Protein 4AA9 (pdb70)

Structure (mmCIF, N/CA/C/O backbone):
data_4AA9
#
_entry.id   4AA9
#
_cell.length_a   53.310
_cell.length_b   66.110
_cell.length_c   133.740
_cell.angle_alpha   90.00
_cell.angle_beta   90.00
_cell.angle_gamma   90.00
#
_symmetry.space_group_name_H-M   'P 21 21 21'
#
loop_
_entity.id
_entity.type
_entity.pdbx_description
1 polymer CHYMOSIN
2 non-polymer 2-acetamido-2-deoxy-beta-D-glucopyranose
3 non-polymer 'SULFATE ION'
4 non-polymer GLYCEROL
5 water water
#
loop_
_atom_site.group_PDB
_atom_site.id
_atom_site.type_symbol
_atom_site.label_atom_id
_atom_site.label_alt_id
_atom_site.label_comp_id
_atom_site.label_asym_id
_atom_site.label_entity_id
_atom_site.label_seq_id
_atom_site.pdbx_PDB_ins_code
_atom_site.Cartn_x
_atom_site.Cartn_y
_atom_site.Cartn_z
_atom_site.occupancy
_atom_site.B_iso_or_equiv
_atom_site.auth_seq_id
_atom_site.auth_comp_id
_atom_site.auth_asym_id
_atom_site.auth_atom_id
_atom_site.pdbx_PDB_model_num
ATOM 1 N N . TYR A 1 8 ? -4.048 -18.658 -24.448 1.00 37.38 11 TYR A N 1
ATOM 2 C CA . TYR A 1 8 ? -2.744 -18.000 -24.393 1.00 30.34 11 TYR A CA 1
ATOM 3 C C . TYR A 1 8 ? -1.817 -18.745 -23.447 1.00 27.37 11 TYR A C 1
ATOM 4 O O . TYR A 1 8 ? -0.913 -18.157 -22.843 1.00 22.75 11 TYR A O 1
ATOM 13 N N . LEU A 1 9 ? -2.044 -20.049 -23.330 1.00 25.00 12 LEU A N 1
ATOM 14 C CA . LEU A 1 9 ? -1.251 -20.879 -22.431 1.00 25.18 12 LEU A CA 1
ATOM 15 C C . LEU A 1 9 ? -0.796 -22.171 -23.098 1.00 26.44 12 LEU A C 1
ATOM 16 O O . LEU A 1 9 ? -0.585 -23.186 -22.429 1.00 26.22 12 LEU A O 1
ATOM 21 N N . ASP A 1 10 ? -0.626 -22.131 -24.415 1.00 25.53 13 ASP A N 1
ATOM 22 C CA . ASP A 1 10 ? -0.324 -23.343 -25.162 1.00 21.27 13 ASP A CA 1
ATOM 23 C C . ASP A 1 10 ? 1.140 -23.460 -25.554 1.00 28.42 13 ASP A C 1
ATOM 24 O O . ASP A 1 10 ? 1.523 -24.361 -26.301 1.00 28.00 13 ASP A O 1
ATOM 29 N N . SER A 1 11 ? 1.972 -22.560 -25.047 1.00 21.32 14 SER A N 1
ATOM 30 C CA . SER A 1 11 ? 3.370 -22.631 -25.397 1.00 24.52 14 SER A CA 1
ATOM 31 C C . SER A 1 11 ? 3.958 -23.837 -24.676 1.00 31.66 14 SER A C 1
ATOM 32 O O . SER A 1 11 ? 3.298 -24.454 -23.842 1.00 33.94 14 SER A O 1
ATOM 35 N N . GLN A 1 12 ? 5.188 -24.194 -25.005 1.00 31.53 15 GLN A N 1
ATOM 36 C CA . GLN A 1 12 ? 5.822 -25.289 -24.292 1.00 33.57 15 GLN A CA 1
ATOM 37 C C . GLN A 1 12 ? 6.909 -24.739 -23.381 1.00 31.13 15 GLN A C 1
ATOM 38 O O . GLN A 1 12 ? 7.812 -25.461 -22.969 1.00 31.35 15 GLN A O 1
ATOM 44 N N . TYR A 1 13 ? 6.811 -23.450 -23.065 1.00 27.70 16 TYR A N 1
ATOM 45 C CA . TYR A 1 13 ? 7.797 -22.810 -22.200 1.00 21.62 16 TYR A CA 1
ATOM 46 C C . TYR A 1 13 ? 7.484 -23.140 -20.743 1.00 20.94 16 TYR A C 1
ATOM 47 O O . TYR A 1 13 ? 6.956 -22.295 -20.011 1.00 20.16 16 TYR A O 1
ATOM 56 N N . PHE A 1 14 ? 7.809 -24.381 -20.367 1.00 23.78 17 PHE A N 1
ATOM 57 C CA . PHE A 1 14 ? 7.617 -24.939 -19.022 1.00 22.94 17 PHE A CA 1
ATOM 58 C C . PHE A 1 14 ? 8.915 -24.964 -18.256 1.00 26.95 17 PHE A C 1
ATOM 59 O O . PHE A 1 14 ? 10.006 -24.836 -18.814 1.00 33.20 17 PHE A O 1
ATOM 67 N N . GLY A 1 15 ? 8.793 -25.213 -16.964 1.00 20.73 18 GLY A N 1
ATOM 68 C CA . GLY A 1 15 ? 9.953 -25.499 -16.150 1.00 25.36 18 GLY A CA 1
ATOM 69 C C . GLY A 1 15 ? 9.490 -26.217 -14.908 1.00 21.28 18 GLY A C 1
ATOM 70 O O . GLY A 1 15 ? 8.321 -26.119 -14.534 1.00 16.15 18 GLY A O 1
ATOM 71 N N . LYS A 1 16 ? 10.400 -26.949 -14.280 1.00 17.28 19 LYS A N 1
ATOM 72 C CA . LYS A 1 16 ? 10.136 -27.517 -12.968 1.00 15.10 19 LYS A CA 1
ATOM 73 C C . LYS A 1 16 ? 10.421 -26.486 -11.890 1.00 17.13 19 LYS A C 1
ATOM 74 O O . LYS A 1 16 ? 11.426 -25.780 -11.938 1.00 22.04 19 LYS A O 1
ATOM 80 N N . ILE A 1 17 ? 9.518 -26.397 -10.923 1.00 13.44 20 ILE A N 1
ATOM 81 C CA . ILE A 1 17 ? 9.767 -25.633 -9.708 1.00 12.52 20 ILE A CA 1
ATOM 82 C C . ILE A 1 17 ? 9.508 -26.512 -8.494 1.00 12.90 20 ILE A C 1
ATOM 83 O O . ILE A 1 17 ? 8.928 -27.596 -8.601 1.00 13.98 20 ILE A O 1
ATOM 88 N N . TYR A 1 18 ? 9.970 -26.048 -7.339 1.00 13.82 21 TYR A N 1
ATOM 89 C CA . TYR A 1 18 ? 9.861 -26.834 -6.120 1.00 14.30 21 TYR A CA 1
ATOM 90 C C . TYR A 1 18 ? 9.287 -25.972 -5.025 1.00 15.29 21 TYR A C 1
ATOM 91 O O . TYR A 1 18 ? 9.700 -24.833 -4.858 1.00 16.52 21 TYR A O 1
ATOM 100 N N . ILE A 1 19 ? 8.303 -26.509 -4.307 1.00 12.34 22 ILE A N 1
ATOM 101 C CA . ILE A 1 19 ? 7.593 -25.741 -3.301 1.00 11.79 22 ILE A CA 1
ATOM 102 C C . ILE A 1 19 ? 7.546 -26.539 -2.008 1.00 12.41 22 ILE A C 1
ATOM 103 O O . ILE A 1 19 ? 7.233 -27.731 -2.020 1.00 14.53 22 ILE A O 1
ATOM 108 N N . GLY A 1 20 ? 7.878 -25.878 -0.905 1.00 11.80 23 GLY A N 1
ATOM 109 C CA . GLY A 1 20 ? 7.693 -26.464 0.417 1.00 13.11 23 GLY A CA 1
ATOM 110 C C . GLY A 1 20 ? 8.904 -27.162 0.996 1.00 17.91 23 GLY A C 1
ATOM 111 O O . GLY A 1 20 ? 9.947 -27.270 0.346 1.00 15.90 23 GLY A O 1
ATOM 112 N N . THR A 1 21 ? 8.748 -27.642 2.232 1.00 16.68 24 THR A N 1
ATOM 113 C CA . THR A 1 21 ? 9.827 -28.315 2.947 1.00 17.42 24 THR A CA 1
ATOM 114 C C . THR A 1 21 ? 9.327 -29.632 3.545 1.00 15.92 24 THR A C 1
ATOM 115 O O . THR A 1 21 ? 8.527 -29.615 4.488 1.00 18.69 24 THR A O 1
ATOM 119 N N . PRO A 1 22 ? 9.766 -30.777 2.998 1.00 17.80 25 PRO A N 1
ATOM 120 C CA . PRO A 1 22 ? 10.675 -30.929 1.859 1.00 19.41 25 PRO A CA 1
ATOM 121 C C . PRO A 1 22 ? 10.003 -30.508 0.561 1.00 17.22 25 PRO A C 1
ATOM 122 O O . PRO A 1 22 ? 8.783 -30.359 0.523 1.00 19.10 25 PRO A O 1
ATOM 126 N N . PRO A 1 23 ? 10.789 -30.340 -0.501 1.00 20.40 26 PRO A N 1
ATOM 127 C CA . PRO A 1 23 ? 10.215 -29.801 -1.735 1.00 16.57 26 PRO A CA 1
ATOM 128 C C . PRO A 1 23 ? 9.255 -30.746 -2.447 1.00 18.69 26 PRO A C 1
ATOM 129 O O . PRO A 1 23 ? 9.490 -31.952 -2.555 1.00 19.95 26 PRO A O 1
ATOM 133 N N . GLN A 1 24 ? 8.152 -30.176 -2.922 1.00 16.47 27 GLN A N 1
ATOM 134 C CA . GLN A 1 24 ? 7.235 -30.879 -3.789 1.00 14.61 27 GLN A CA 1
ATOM 135 C C . GLN A 1 24 ? 7.399 -30.272 -5.180 1.00 15.76 27 GLN A C 1
ATOM 136 O O . GLN A 1 24 ? 7.441 -29.056 -5.320 1.00 15.97 27 GLN A O 1
ATOM 142 N N . GLU A 1 25 ? 7.521 -31.117 -6.196 1.00 15.82 28 GLU A N 1
ATOM 143 C CA . GLU A 1 25 ? 7.827 -30.657 -7.547 1.00 14.49 28 GLU A CA 1
ATOM 144 C C . GLU A 1 25 ? 6.583 -30.402 -8.386 1.00 15.21 28 GLU A C 1
ATOM 145 O O . GLU A 1 25 ? 5.605 -31.147 -8.305 1.00 15.88 28 GLU A O 1
ATOM 151 N N . PHE A 1 26 ? 6.637 -29.344 -9.191 1.00 13.10 29 PHE A N 1
ATOM 152 C CA . PHE A 1 26 ? 5.574 -29.006 -10.134 1.00 12.43 29 PHE A CA 1
ATOM 153 C C . PHE A 1 26 ? 6.153 -28.546 -11.451 1.00 13.02 29 PHE A C 1
ATOM 154 O O . PHE A 1 26 ? 7.240 -27.970 -11.485 1.00 16.65 29 PHE A O 1
ATOM 162 N N . THR A 1 27 ? 5.415 -28.795 -12.530 1.00 13.34 30 THR A N 1
ATOM 163 C CA . THR A 1 27 ? 5.723 -28.212 -13.824 1.00 14.58 30 THR A CA 1
ATOM 164 C C . THR A 1 27 ? 4.820 -27.009 -14.015 1.00 14.99 30 THR A C 1
ATOM 165 O O . THR A 1 27 ? 3.606 -27.103 -13.841 1.00 14.38 30 THR A O 1
ATOM 169 N N . VAL A 1 28 ? 5.408 -25.870 -14.358 1.00 13.53 31 VAL A N 1
ATOM 170 C CA . VAL A 1 28 ? 4.609 -24.672 -14.574 1.00 13.24 31 VAL A CA 1
ATOM 171 C C . VAL A 1 28 ? 4.970 -24.019 -15.891 1.00 12.67 31 VAL A C 1
ATOM 172 O O . VAL A 1 28 ? 6.098 -24.136 -16.362 1.00 15.48 31 VAL A O 1
ATOM 176 N N . VAL A 1 29 ? 3.996 -23.360 -16.501 1.00 11.74 32 VAL A N 1
ATOM 177 C CA A VAL A 1 29 ? 4.314 -22.496 -17.627 0.80 12.68 32 VAL A CA 1
ATOM 178 C CA B VAL A 1 29 ? 4.275 -22.472 -17.624 0.20 12.79 32 VAL A CA 1
ATOM 179 C C . VAL A 1 29 ? 4.838 -21.162 -17.094 1.00 14.06 32 VAL A C 1
ATOM 180 O O . VAL A 1 29 ? 4.264 -20.563 -16.188 1.00 13.02 32 VAL A O 1
ATOM 187 N N . PHE A 1 30 ? 5.967 -20.720 -17.632 1.00 11.61 33 PHE A N 1
ATOM 188 C CA . PHE A 1 30 ? 6.513 -19.423 -17.237 1.00 11.15 33 PHE A CA 1
ATOM 189 C C . PHE A 1 30 ? 5.871 -18.397 -18.160 1.00 14.13 33 PHE A C 1
ATOM 190 O O . PHE A 1 30 ? 6.135 -18.396 -19.361 1.00 15.81 33 PHE A O 1
ATOM 198 N N . ASP A 1 31 ? 5.017 -17.548 -17.600 1.00 9.90 34 ASP A N 1
ATOM 199 C CA . ASP A 1 31 ? 4.079 -16.745 -18.389 1.00 9.94 34 ASP A CA 1
ATOM 200 C C . ASP A 1 31 ? 4.290 -15.248 -18.218 1.00 10.46 34 ASP A C 1
ATOM 201 O O . ASP A 1 31 ? 3.884 -14.665 -17.218 1.00 11.31 34 ASP A O 1
ATOM 206 N N . THR A 1 32 ? 4.904 -14.611 -19.215 1.00 9.39 35 THR A N 1
ATOM 207 C CA . THR A 1 32 ? 5.109 -13.176 -19.108 1.00 10.65 35 THR A CA 1
ATOM 208 C C . THR A 1 32 ? 3.826 -12.402 -19.363 1.00 10.34 35 THR A C 1
ATOM 209 O O . THR A 1 32 ? 3.826 -11.180 -19.294 1.00 11.96 35 THR A O 1
ATOM 213 N N . GLY A 1 33 ? 2.747 -13.117 -19.675 1.00 11.41 36 GLY A N 1
ATOM 214 C CA . GLY A 1 33 ? 1.439 -12.495 -19.854 1.00 12.77 36 GLY A CA 1
ATOM 215 C C . GLY A 1 33 ? 0.547 -12.470 -18.620 1.00 13.85 36 GLY A C 1
ATOM 216 O O . GLY A 1 33 ? -0.613 -12.074 -18.700 1.00 15.53 36 GLY A O 1
ATOM 217 N N . SER A 1 34 ? 1.075 -12.884 -17.465 1.00 10.34 37 SER A N 1
ATOM 218 C CA . SER A 1 34 ? 0.310 -12.858 -16.223 1.00 9.65 37 SER A CA 1
ATOM 219 C C . SER A 1 34 ? 1.262 -12.713 -15.056 1.00 10.39 37 SER A C 1
ATOM 220 O O . SER A 1 34 ? 2.476 -12.694 -15.269 1.00 10.49 37 SER A O 1
ATOM 223 N N . SER A 1 35 ? 0.729 -12.632 -13.834 1.00 10.58 38 SER A N 1
ATOM 224 C CA . SER A 1 35 ? 1.580 -12.265 -12.696 1.00 9.11 38 SER A CA 1
ATOM 225 C C . SER A 1 35 ? 1.463 -13.134 -11.461 1.00 10.44 38 SER A C 1
ATOM 226 O O . SER A 1 35 ? 2.207 -12.934 -10.500 1.00 12.34 38 SER A O 1
ATOM 229 N N . ASP A 1 36 ? 0.522 -14.069 -11.458 1.00 11.01 39 ASP A N 1
ATOM 230 C CA . ASP A 1 36 ? 0.308 -14.907 -10.278 1.00 10.80 39 ASP A CA 1
ATOM 231 C C . ASP A 1 36 ? 1.034 -16.239 -10.375 1.00 9.60 39 ASP A C 1
ATOM 232 O O . ASP A 1 36 ? 1.230 -16.788 -11.472 1.00 12.01 39 ASP A O 1
ATOM 237 N N . LEU A 1 37 ? 1.429 -16.768 -9.218 1.00 9.83 40 LEU A N 1
ATOM 238 C CA . LEU A 1 37 ? 1.890 -18.149 -9.126 1.00 8.94 40 LEU A CA 1
ATOM 239 C C . LEU A 1 37 ? 0.812 -19.012 -8.498 1.00 10.12 40 LEU A C 1
ATOM 240 O O . LEU A 1 37 ? 0.327 -18.701 -7.404 1.00 11.00 40 LEU A O 1
ATOM 245 N N . TRP A 1 38 ? 0.431 -20.089 -9.173 1.00 10.52 41 TRP A N 1
ATOM 246 C CA . TRP A 1 38 ? -0.440 -21.074 -8.523 1.00 11.35 41 TRP A CA 1
ATOM 247 C C . TRP A 1 38 ? -0.181 -22.479 -9.040 1.00 11.50 41 TRP A C 1
ATOM 248 O O . TRP A 1 38 ? 0.275 -22.667 -10.179 1.00 11.38 41 TRP A O 1
ATOM 259 N N . VAL A 1 39 ? -0.477 -23.464 -8.197 1.00 10.07 42 VAL A N 1
ATOM 260 C CA . VAL A 1 39 ? -0.423 -24.870 -8.599 1.00 10.54 42 VAL A CA 1
ATOM 261 C C . VAL A 1 39 ? -1.647 -25.563 -8.014 1.00 10.03 42 VAL A C 1
ATOM 262 O O . VAL A 1 39 ? -2.319 -24.998 -7.158 1.00 12.32 42 VAL A O 1
ATOM 266 N N . PRO A 1 40 ? -1.948 -26.781 -8.480 1.00 10.82 43 PRO A N 1
ATOM 267 C CA . PRO A 1 40 ? -3.094 -27.472 -7.872 1.00 13.66 43 PRO A CA 1
ATOM 268 C C . PRO A 1 40 ? -2.804 -27.903 -6.444 1.00 13.84 43 PRO A C 1
ATOM 269 O O . PRO A 1 40 ? -1.664 -28.214 -6.108 1.00 11.96 43 PRO A O 1
ATOM 273 N N . SER A 1 41 ? -3.836 -27.925 -5.610 1.00 11.86 44 SER A N 1
ATOM 274 C CA . SER A 1 41 ? -3.695 -28.447 -4.252 1.00 11.75 44 SER A CA 1
ATOM 275 C C . SER A 1 41 ? -4.317 -29.833 -4.113 1.00 15.16 44 SER A C 1
ATOM 276 O O . SER A 1 41 ? -5.107 -30.266 -4.949 1.00 15.58 44 SER A O 1
ATOM 279 N N . ILE A 1 42 ? -3.945 -30.514 -3.041 1.00 14.40 45 ILE A N 1
ATOM 280 C CA . ILE A 1 42 ? -4.450 -31.841 -2.748 1.00 15.94 45 ILE A CA 1
ATOM 281 C C . ILE A 1 42 ? -5.964 -31.809 -2.527 1.00 19.73 45 ILE A C 1
ATOM 282 O O . ILE A 1 42 ? -6.630 -32.848 -2.579 1.00 20.26 45 ILE A O 1
ATOM 287 N N . TYR A 1 43 ? -6.504 -30.617 -2.281 1.00 17.96 46 TYR A N 1
ATOM 288 C CA . TYR A 1 43 ? -7.939 -30.467 -2.036 1.00 17.70 46 TYR A CA 1
ATOM 289 C C . TYR A 1 43 ? -8.772 -30.294 -3.303 1.00 21.19 46 TYR A C 1
ATOM 290 O O . TYR A 1 43 ? -10.004 -30.259 -3.234 1.00 24.60 46 TYR A O 1
ATOM 299 N N . CYS A 1 44 ? -8.108 -30.180 -4.450 1.00 17.18 47 CYS A N 1
ATOM 300 C CA . CYS A 1 44 ? -8.793 -30.289 -5.726 1.00 18.44 47 CYS A CA 1
ATOM 301 C C . CYS A 1 44 ? -8.867 -31.767 -6.103 1.00 21.78 47 CYS A C 1
ATOM 302 O O . CYS A 1 44 ? -7.840 -32.413 -6.309 1.00 20.75 47 CYS A O 1
ATOM 305 N N . LYS A 1 45 ? -10.085 -32.298 -6.210 1.00 23.86 48 LYS A N 1
ATOM 306 C CA . LYS A 1 45 ? -10.272 -33.742 -6.355 1.00 28.14 48 LYS A CA 1
ATOM 307 C C . LYS A 1 45 ? -10.793 -34.184 -7.722 1.00 32.87 48 LYS A C 1
ATOM 308 O O . LYS A 1 45 ? -11.172 -35.341 -7.895 1.00 31.10 48 LYS A O 1
ATOM 314 N N . SER A 1 46 ? -10.815 -33.269 -8.683 1.00 25.92 49 SER A N 1
ATOM 315 C CA . SER A 1 46 ? -11.275 -33.584 -10.032 1.00 30.16 49 SER A CA 1
ATOM 316 C C . SER A 1 46 ? -10.273 -34.482 -10.755 1.00 29.47 49 SER A C 1
ATOM 317 O O . SER A 1 46 ? -9.136 -34.638 -10.309 1.00 25.00 49 SER A O 1
ATOM 320 N N . ASN A 1 47 ? -10.688 -35.074 -11.873 1.00 27.66 50 ASN A N 1
ATOM 321 C CA . ASN A 1 47 ? -9.782 -35.901 -12.659 1.00 27.61 50 ASN A CA 1
ATOM 322 C C . ASN A 1 47 ? -8.568 -35.131 -13.145 1.00 25.07 50 ASN A C 1
ATOM 323 O O . ASN A 1 47 ? -7.448 -35.638 -13.104 1.00 26.25 50 ASN A O 1
ATOM 328 N N . VAL A 1 48 ? -8.789 -33.913 -13.629 1.00 25.09 51 VAL A N 1
ATOM 329 C CA . VAL A 1 48 ? -7.676 -33.120 -14.116 1.00 23.54 51 VAL A CA 1
ATOM 330 C C . VAL A 1 48 ? -6.673 -32.932 -12.977 1.00 20.91 51 VAL A C 1
ATOM 331 O O . VAL A 1 48 ? -5.478 -33.144 -13.160 1.00 23.79 51 VAL A O 1
ATOM 335 N N . CYS A 1 49 ? -7.168 -32.571 -11.796 1.00 21.39 52 CYS A N 1
ATOM 336 C CA . CYS A 1 49 ? -6.292 -32.343 -10.646 1.00 19.87 52 CYS A CA 1
ATOM 337 C C . CYS A 1 49 ? -5.632 -33.627 -10.144 1.00 21.26 52 CYS A C 1
ATOM 338 O O . CYS A 1 49 ? -4.424 -33.655 -9.877 1.00 20.56 52 CYS A O 1
ATOM 341 N N . LYS A 1 50 ? -6.422 -34.689 -10.028 1.00 21.58 53 LYS A N 1
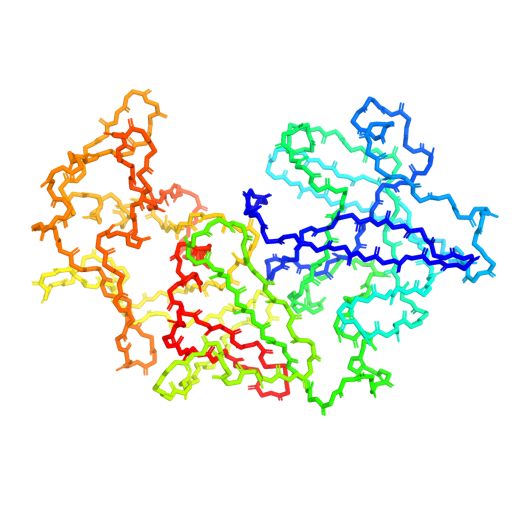ATOM 342 C CA . LYS A 1 50 ? -5.904 -35.959 -9.521 1.00 25.05 53 LYS A CA 1
ATOM 343 C C . LYS A 1 50 ? -4.781 -36.506 -10.397 1.00 21.35 53 LYS A C 1
ATOM 344 O O . LYS A 1 50 ? -3.913 -37.233 -9.922 1.00 25.34 53 LYS A O 1
ATOM 350 N N . ASN A 1 51 ? -4.796 -36.159 -11.683 1.00 21.92 54 ASN A N 1
ATOM 351 C CA . ASN A 1 51 ? -3.798 -36.680 -12.606 1.00 22.07 54 ASN A CA 1
ATOM 352 C C . ASN A 1 51 ? -2.704 -35.670 -12.941 1.00 22.86 54 ASN A C 1
ATOM 353 O O . ASN A 1 51 ? -1.942 -35.840 -13.892 1.00 24.92 54 ASN A O 1
ATOM 358 N N . HIS A 1 52 ? -2.640 -34.620 -12.128 1.00 19.79 55 HIS A N 1
ATOM 359 C CA . HIS A 1 52 ? -1.519 -33.690 -12.125 1.00 22.84 55 HIS A CA 1
ATOM 360 C C . HIS A 1 52 ? -0.834 -33.738 -10.764 1.00 19.97 55 HIS A C 1
ATOM 361 O O . HIS A 1 52 ? -1.306 -34.411 -9.851 1.00 21.48 55 HIS A O 1
ATOM 368 N N . HIS A 1 53 ? 0.294 -33.052 -10.631 1.00 17.47 56 HIS A N 1
ATOM 369 C CA . HIS A 1 53 ? 0.913 -32.910 -9.310 1.00 17.71 56 HIS A CA 1
ATOM 370 C C . HIS A 1 53 ? 0.083 -31.971 -8.451 1.00 16.49 56 HIS A C 1
ATOM 371 O O . HIS A 1 53 ? -0.342 -30.915 -8.920 1.00 15.44 56 HIS A O 1
ATOM 378 N N . ARG A 1 54 ? -0.128 -32.350 -7.191 1.00 15.76 57 ARG A N 1
ATOM 379 C CA . ARG A 1 54 ? -0.919 -31.554 -6.262 1.00 14.38 57 ARG A CA 1
ATOM 380 C C . ARG A 1 54 ? -0.142 -31.255 -4.981 1.00 16.19 57 ARG A C 1
ATOM 381 O O . ARG A 1 54 ? 0.419 -32.158 -4.356 1.00 17.96 57 ARG A O 1
ATOM 389 N N . PHE A 1 55 ? -0.135 -29.989 -4.581 1.00 13.33 58 PHE A N 1
ATOM 390 C CA . PHE A 1 55 ? 0.587 -29.579 -3.389 1.00 12.52 58 PHE A CA 1
ATOM 391 C C . PHE A 1 55 ? -0.202 -29.938 -2.132 1.00 14.53 58 PHE A C 1
ATOM 392 O O . PHE A 1 55 ? -1.378 -29.578 -1.989 1.00 15.30 58 PHE A O 1
ATOM 400 N N . ASP A 1 56 ? 0.444 -30.651 -1.217 1.00 14.38 59 ASP A N 1
ATOM 401 C CA . ASP A 1 56 ? -0.184 -30.959 0.065 1.00 16.07 59 ASP A CA 1
ATOM 402 C C . ASP A 1 56 ? 0.461 -30.101 1.150 1.00 16.91 59 ASP A C 1
ATOM 403 O O . ASP A 1 56 ? 1.590 -30.360 1.563 1.00 15.82 59 ASP A O 1
ATOM 408 N N . PRO A 1 57 ? -0.238 -29.054 1.609 1.00 14.58 60 PRO A N 1
ATOM 409 C CA . PRO A 1 57 ? 0.377 -28.162 2.598 1.00 14.66 60 PRO A CA 1
ATOM 410 C C . PRO A 1 57 ? 0.687 -28.852 3.927 1.00 16.31 60 PRO A C 1
ATOM 411 O O . PRO A 1 57 ? 1.570 -28.401 4.660 1.00 16.48 60 PRO A O 1
ATOM 415 N N . ARG A 1 58 ? -0.044 -29.916 4.240 1.00 16.47 61 ARG A N 1
ATOM 416 C CA . ARG A 1 58 ? 0.167 -30.613 5.506 1.00 18.41 61 ARG A CA 1
ATOM 417 C C . ARG A 1 58 ? 1.562 -31.222 5.584 1.00 20.84 61 ARG A C 1
ATOM 418 O O . ARG A 1 58 ? 2.082 -31.459 6.681 1.00 22.90 61 ARG A O 1
ATOM 426 N N . LYS A 1 59 ? 2.156 -31.475 4.421 1.00 17.48 62 LYS A N 1
ATOM 427 C CA . LYS A 1 59 ? 3.471 -32.105 4.312 1.00 18.14 62 LYS A CA 1
ATOM 428 C C . LYS A 1 59 ? 4.632 -31.105 4.282 1.00 20.02 62 LYS A C 1
ATOM 429 O O . LYS A 1 59 ? 5.795 -31.507 4.212 1.00 18.90 62 LYS A O 1
ATOM 435 N N . SER A 1 60 ? 4.319 -29.810 4.333 1.00 15.65 63 SER A N 1
ATOM 436 C CA . SER A 1 60 ? 5.347 -28.773 4.311 1.00 15.34 63 SER A CA 1
ATOM 437 C C . SER A 1 60 ? 5.458 -28.010 5.621 1.00 16.00 63 SER A C 1
ATOM 438 O O . SER A 1 60 ? 4.511 -27.345 6.053 1.00 17.21 63 SER A O 1
ATOM 441 N N . SER A 1 61 ? 6.633 -28.075 6.242 1.00 16.42 64 SER A N 1
ATOM 442 C CA . SER A 1 61 ? 6.829 -27.425 7.535 1.00 19.95 64 SER A CA 1
ATOM 443 C C . SER A 1 61 ? 6.917 -25.904 7.446 1.00 17.68 64 SER A C 1
ATOM 444 O O . SER A 1 61 ? 6.772 -25.211 8.448 1.00 22.33 64 SER A O 1
ATOM 447 N N . THR A 1 62 ? 7.147 -25.386 6.240 1.00 16.04 65 THR A N 1
ATOM 448 C CA . THR A 1 62 ? 7.287 -23.951 6.053 1.00 15.24 65 THR A CA 1
ATOM 449 C C . THR A 1 62 ? 6.007 -23.291 5.525 1.00 15.05 65 THR A C 1
ATOM 450 O O . THR A 1 62 ? 5.958 -22.076 5.357 1.00 18.53 65 THR A O 1
ATOM 454 N N . PHE A 1 63 ? 4.974 -24.091 5.277 1.00 16.36 66 PHE A N 1
ATOM 455 C CA . PHE A 1 63 ? 3.716 -23.541 4.770 1.00 15.92 66 PHE A CA 1
ATOM 456 C C . PHE A 1 63 ? 2.999 -22.683 5.800 1.00 16.65 66 PHE A C 1
ATOM 457 O O . PHE A 1 63 ? 2.906 -23.057 6.975 1.00 15.54 66 PHE A O 1
ATOM 465 N N . ARG A 1 64 ? 2.481 -21.541 5.367 1.00 13.58 67 ARG A N 1
ATOM 466 C CA . ARG A 1 64 ? 1.625 -20.727 6.226 1.00 15.35 67 ARG A CA 1
ATOM 467 C C . ARG A 1 64 ? 0.402 -20.302 5.433 1.00 15.79 67 ARG A C 1
ATOM 468 O O . ARG A 1 64 ? 0.523 -19.806 4.323 1.00 19.11 67 ARG A O 1
ATOM 476 N N . ASN A 1 65 ? -0.778 -20.504 6.008 1.00 14.54 68 ASN A N 1
ATOM 477 C CA . ASN A 1 65 ? -2.024 -20.146 5.335 1.00 14.10 68 ASN A CA 1
ATOM 478 C C . ASN A 1 65 ? -2.258 -18.645 5.458 1.00 16.86 68 ASN A C 1
ATOM 479 O O . ASN A 1 65 ? -2.194 -18.098 6.556 1.00 22.12 68 ASN A O 1
ATOM 484 N N . LEU A 1 66 ? -2.520 -17.971 4.341 1.00 12.82 69 LEU A N 1
ATOM 485 C CA . LEU A 1 66 ? -2.680 -16.519 4.347 1.00 12.07 69 LEU A CA 1
ATOM 486 C C . LEU A 1 66 ? -4.091 -16.068 4.751 1.00 14.69 69 LEU A C 1
ATOM 487 O O . LEU A 1 66 ? -4.304 -14.896 5.068 1.00 15.14 69 LEU A O 1
ATOM 492 N N . GLY A 1 67 ? -5.043 -16.987 4.684 1.00 14.39 70 GLY A N 1
ATOM 493 C CA . GLY A 1 67 ? -6.442 -16.624 4.895 1.00 14.35 70 GLY A CA 1
ATOM 494 C C . GLY A 1 67 ? -6.991 -15.703 3.815 1.00 15.19 70 GLY A C 1
ATOM 495 O O . GLY A 1 67 ? -7.788 -14.800 4.103 1.00 14.01 70 GLY A O 1
ATOM 496 N N . LYS A 1 68 ? -6.566 -15.926 2.571 1.00 13.82 71 LYS A N 1
ATOM 497 C CA . LYS A 1 68 ? -6.975 -15.112 1.430 1.00 12.71 71 LYS A CA 1
ATOM 498 C C . LYS A 1 68 ? -7.277 -16.017 0.244 1.00 11.63 71 LYS A C 1
ATOM 499 O O . LYS A 1 68 ? -6.555 -16.991 -0.013 1.00 12.59 71 LYS A O 1
ATOM 505 N N . PRO A 1 69 ? -8.358 -15.714 -0.488 1.00 11.66 72 PRO A N 1
ATOM 506 C CA . PRO A 1 69 ? -8.732 -16.526 -1.639 1.00 11.94 72 PRO A CA 1
ATOM 507 C C . PRO A 1 69 ? -8.062 -16.047 -2.917 1.00 13.85 72 PRO A C 1
ATOM 508 O O . PRO A 1 69 ? -7.517 -14.950 -2.959 1.00 14.76 72 PRO A O 1
ATOM 512 N N . LEU A 1 70 ? -8.143 -16.882 -3.940 1.00 14.37 73 LEU A N 1
ATOM 513 C CA . LEU A 1 70 ? -7.682 -16.556 -5.279 1.00 15.13 73 LEU A CA 1
ATOM 514 C C . LEU A 1 70 ? -8.722 -17.052 -6.281 1.00 13.89 73 LEU A C 1
ATOM 515 O O . LEU A 1 70 ? -9.248 -18.153 -6.151 1.00 15.60 73 LEU A O 1
ATOM 520 N N . SER A 1 71 ? -9.020 -16.238 -7.290 1.00 15.47 74 SER A N 1
ATOM 521 C CA . SER A 1 71 ? -9.904 -16.668 -8.363 1.00 17.61 74 SER A CA 1
ATOM 522 C C . SER A 1 71 ? -9.413 -16.046 -9.651 1.00 13.46 74 SER A C 1
ATOM 523 O O . SER A 1 71 ? -9.248 -14.830 -9.722 1.00 16.98 74 SER A O 1
ATOM 526 N N . ILE A 1 72 ? -9.155 -16.876 -10.655 1.00 14.45 75 ILE A N 1
ATOM 527 C CA . ILE A 1 72 ? -8.656 -16.371 -11.933 1.00 16.11 75 ILE A CA 1
ATOM 528 C C . ILE A 1 72 ? -9.472 -16.963 -13.063 1.00 15.60 75 ILE A C 1
ATOM 529 O O . ILE A 1 72 ? -9.734 -18.159 -13.083 1.00 18.78 75 ILE A O 1
ATOM 534 N N . HIS A 1 73 ? -9.886 -16.132 -14.011 1.00 20.28 76 HIS A N 1
ATOM 535 C CA . HIS A 1 73 ? -10.630 -16.662 -15.138 1.00 24.20 76 HIS A CA 1
ATOM 536 C C . HIS A 1 73 ? -9.777 -16.678 -16.391 1.00 23.80 76 HIS A C 1
ATOM 537 O O . HIS A 1 73 ? -8.994 -15.763 -16.640 1.00 28.56 76 HIS A O 1
ATOM 544 N N . TYR A 1 74 ? -9.913 -17.751 -17.159 1.00 25.82 77 TYR A N 1
ATOM 545 C CA . TYR A 1 74 ? -9.222 -17.868 -18.434 1.00 28.62 77 TYR A CA 1
ATOM 546 C C . TYR A 1 74 ? -10.251 -17.940 -19.555 1.00 34.49 77 TYR A C 1
ATOM 547 O O . TYR A 1 74 ? -11.441 -18.118 -19.296 1.00 39.36 77 TYR A O 1
ATOM 556 N N . GLY A 1 75 ? -9.802 -17.768 -20.791 1.00 39.13 78 GLY A N 1
ATOM 557 C CA . GLY A 1 75 ? -10.708 -17.805 -21.924 1.00 44.13 78 GLY A CA 1
ATOM 558 C C . GLY A 1 75 ? -11.547 -19.067 -21.901 1.00 48.79 78 GLY A C 1
ATOM 559 O O . GLY A 1 75 ? -12.767 -19.026 -22.074 1.00 50.86 78 GLY A O 1
ATOM 560 N N . THR A 1 76 ? -10.885 -20.194 -21.667 1.00 41.22 79 THR A N 1
ATOM 561 C CA . THR A 1 76 ? -11.556 -21.485 -21.674 1.00 40.55 79 THR A CA 1
ATOM 562 C C . THR A 1 76 ? -11.399 -22.222 -20.347 1.00 42.81 79 THR A C 1
ATOM 563 O O . THR A 1 76 ? -11.101 -23.416 -20.322 1.00 38.68 79 THR A O 1
ATOM 567 N N . GLY A 1 77 ? -11.603 -21.503 -19.246 1.00 38.93 80 GLY A N 1
ATOM 568 C CA . GLY A 1 77 ? -11.615 -22.118 -17.932 1.00 34.57 80 GLY A CA 1
ATOM 569 C C . GLY A 1 77 ? -11.396 -21.120 -16.814 1.00 32.66 80 GLY A C 1
ATOM 570 O O . GLY A 1 77 ? -11.272 -19.921 -17.050 1.00 32.57 80 GLY A O 1
ATOM 571 N N . SER A 1 78 ? -11.353 -21.621 -15.587 1.00 26.74 81 SER A N 1
ATOM 572 C CA . SER A 1 78 ? -11.090 -20.773 -14.433 1.00 23.23 81 SER A CA 1
ATOM 573 C C . SER A 1 78 ? -10.497 -21.608 -13.319 1.00 21.97 81 SER A C 1
ATOM 574 O O . SER A 1 78 ? -10.535 -22.838 -13.356 1.00 22.63 81 SER A O 1
ATOM 577 N N . MET A 1 79 ? -9.930 -20.931 -12.335 1.00 19.76 82 MET A N 1
ATOM 578 C CA . MET A 1 79 ? -9.433 -21.619 -11.164 1.00 20.21 82 MET A CA 1
ATOM 579 C C . MET A 1 79 ? -9.903 -20.873 -9.932 1.00 18.40 82 MET A C 1
ATOM 580 O O . MET A 1 79 ? -9.981 -19.643 -9.926 1.00 21.49 82 MET A O 1
ATOM 585 N N . GLU A 1 80 ? -10.250 -21.622 -8.893 1.00 15.60 83 GLU A N 1
ATOM 586 C CA . GLU A 1 80 ? -10.494 -21.028 -7.593 1.00 14.67 83 GLU A CA 1
ATOM 587 C C . GLU A 1 80 ? -9.573 -21.725 -6.627 1.00 15.31 83 GLU A C 1
ATOM 588 O O . GLU A 1 80 ? -9.262 -22.894 -6.808 1.00 17.49 83 GLU A O 1
ATOM 594 N N . GLY A 1 81 ? -9.147 -21.005 -5.603 1.00 14.52 84 GLY A N 1
ATOM 595 C CA . GLY A 1 81 ? -8.228 -21.584 -4.640 1.00 15.88 84 GLY A CA 1
ATOM 596 C C . GLY A 1 81 ? -7.944 -20.673 -3.476 1.00 14.21 84 GLY A C 1
ATOM 597 O O . GLY A 1 81 ? -8.631 -19.670 -3.245 1.00 14.16 84 GLY A O 1
ATOM 598 N N . PHE A 1 82 ? -6.899 -21.023 -2.736 1.00 11.17 85 PHE A N 1
ATOM 599 C CA . PHE A 1 82 ? -6.537 -20.284 -1.542 1.00 12.45 85 PHE A CA 1
ATOM 600 C C . PHE A 1 82 ? -5.058 -19.938 -1.607 1.00 11.12 85 PHE A C 1
ATOM 601 O O . PHE A 1 82 ? -4.322 -20.580 -2.343 1.00 13.70 85 PHE A O 1
ATOM 609 N N . LEU A 1 83 ? -4.647 -18.914 -0.869 1.00 12.69 86 LEU A N 1
ATOM 610 C CA . LEU A 1 83 ? -3.249 -18.484 -0.882 1.00 10.93 86 LEU A CA 1
ATOM 611 C C . LEU A 1 83 ? -2.504 -18.934 0.364 1.00 13.37 86 LEU A C 1
ATOM 612 O O . LEU A 1 83 ? -3.022 -18.837 1.478 1.00 12.69 86 LEU A O 1
ATOM 617 N N . GLY A 1 84 ? -1.276 -19.406 0.185 1.00 12.42 87 GLY A N 1
ATOM 618 C CA . GLY A 1 84 ? -0.406 -19.698 1.315 1.00 15.21 87 GLY A CA 1
ATOM 619 C C . GLY A 1 84 ? 0.970 -19.097 1.057 1.00 13.93 87 GLY A C 1
ATOM 620 O O . GLY A 1 84 ? 1.238 -18.660 -0.050 1.00 18.14 87 GLY A O 1
ATOM 621 N N . TYR A 1 85 ? 1.814 -19.023 2.088 1.00 16.10 88 TYR A N 1
ATOM 622 C CA . TYR A 1 85 ? 3.224 -18.677 1.924 1.00 16.33 88 TYR A CA 1
ATOM 623 C C . TYR A 1 85 ? 4.009 -19.961 1.991 1.00 12.18 88 TYR A C 1
ATOM 624 O O . TYR A 1 85 ? 3.755 -20.795 2.855 1.00 12.69 88 TYR A O 1
ATOM 633 N N . ASP A 1 86 ? 5.023 -20.090 1.143 1.00 10.70 89 ASP A N 1
ATOM 634 C CA . ASP A 1 86 ? 5.982 -21.174 1.304 1.00 12.18 89 ASP A CA 1
ATOM 635 C C . ASP A 1 86 ? 7.248 -20.816 0.556 1.00 12.79 89 ASP A C 1
ATOM 636 O O . ASP A 1 86 ? 7.322 -19.763 -0.073 1.00 14.48 89 ASP A O 1
ATOM 641 N N . THR A 1 87 ? 8.254 -21.669 0.671 1.00 11.95 90 THR A N 1
ATOM 642 C CA . THR A 1 87 ? 9.489 -21.493 -0.090 1.00 12.42 90 THR A CA 1
ATOM 643 C C . THR A 1 87 ? 9.354 -22.098 -1.476 1.00 11.72 90 THR A C 1
ATOM 644 O O . THR A 1 87 ? 8.950 -23.247 -1.630 1.00 13.29 90 THR A O 1
ATOM 648 N N . VAL A 1 88 ? 9.702 -21.311 -2.487 1.00 10.74 91 VAL A N 1
ATOM 649 C CA . VAL A 1 88 ? 9.634 -21.745 -3.880 1.00 11.64 91 VAL A CA 1
ATOM 650 C C . VAL A 1 88 ? 11.014 -21.638 -4.496 1.00 12.14 91 VAL A C 1
ATOM 651 O O . VAL A 1 88 ? 11.650 -20.601 -4.394 1.00 12.47 91 VAL A O 1
ATOM 655 N N . THR A 1 89 ? 11.452 -22.707 -5.144 1.00 12.32 92 THR A N 1
ATOM 656 C CA . THR A 1 89 ? 12.738 -22.690 -5.846 1.00 12.38 92 THR A CA 1
ATOM 657 C C . THR A 1 89 ? 12.520 -22.719 -7.348 1.00 12.81 92 THR A C 1
ATOM 658 O O . THR A 1 89 ? 11.818 -23.595 -7.854 1.00 13.60 92 THR A O 1
ATOM 662 N N . VAL A 1 90 ? 13.128 -21.754 -8.041 1.00 13.15 93 VAL A N 1
ATOM 663 C CA . VAL A 1 90 ? 13.007 -21.625 -9.497 1.00 15.21 93 VAL A CA 1
ATOM 664 C C . VAL A 1 90 ? 14.367 -21.284 -10.086 1.00 21.88 93 VAL A C 1
ATOM 665 O O . VAL A 1 90 ? 14.995 -20.329 -9.657 1.00 20.09 93 VAL A O 1
ATOM 669 N N . SER A 1 91 ? 14.797 -22.003 -11.116 1.00 25.97 94 SER A N 1
ATOM 670 C CA . SER A 1 91 ? 16.028 -21.609 -11.812 1.00 22.15 94 SER A CA 1
ATOM 671 C C . SER A 1 91 ? 17.154 -21.269 -10.837 1.00 28.14 94 SER A C 1
ATOM 672 O O . SER A 1 91 ? 17.796 -20.226 -10.989 1.00 27.44 94 SER A O 1
ATOM 675 N N . ASN A 1 92 ? 17.381 -22.122 -9.837 1.00 24.99 95 ASN A N 1
ATOM 676 C CA . ASN A 1 92 ? 18.480 -21.933 -8.876 1.00 29.41 95 ASN A CA 1
ATOM 677 C C . ASN A 1 92 ? 18.357 -20.752 -7.895 1.00 25.02 95 ASN A C 1
ATOM 678 O O . ASN A 1 92 ? 19.298 -20.424 -7.170 1.00 26.33 95 ASN A O 1
ATOM 683 N N . ILE A 1 93 ? 17.197 -20.112 -7.875 1.00 16.96 96 ILE A N 1
ATOM 684 C CA . ILE A 1 93 ? 16.922 -19.071 -6.896 1.00 13.71 96 ILE A CA 1
ATOM 685 C C . ILE A 1 93 ? 15.965 -19.645 -5.865 1.00 14.46 96 ILE A C 1
ATOM 686 O O . ILE A 1 93 ? 14.927 -20.199 -6.225 1.00 15.67 96 ILE A O 1
ATOM 691 N N . VAL A 1 94 ? 16.312 -19.539 -4.588 1.00 12.70 97 VAL A N 1
ATOM 692 C CA . VAL A 1 94 ? 15.427 -20.013 -3.518 1.00 11.09 97 VAL A CA 1
ATOM 693 C C . VAL A 1 94 ? 14.687 -18.816 -2.944 1.00 12.71 97 VAL A C 1
ATOM 694 O O . VAL A 1 94 ? 15.297 -17.890 -2.406 1.00 13.62 97 VAL A O 1
ATOM 698 N N . ASP A 1 95 ? 13.359 -18.835 -3.086 1.00 11.59 98 ASP A N 1
ATOM 699 C CA . ASP A 1 95 ? 12.499 -17.686 -2.843 1.00 11.94 98 ASP A CA 1
ATOM 700 C C . ASP A 1 95 ? 11.579 -17.977 -1.648 1.00 12.30 98 ASP A C 1
ATOM 701 O O . ASP A 1 95 ? 10.577 -18.675 -1.777 1.00 12.14 98 ASP A O 1
ATOM 706 N N . PRO A 1 96 ? 11.929 -17.467 -0.461 1.00 12.87 99 PRO A N 1
ATOM 707 C CA . PRO A 1 96 ? 11.157 -17.779 0.740 1.00 12.10 99 PRO A CA 1
ATOM 708 C C . PRO A 1 96 ? 9.948 -16.871 0.912 1.00 13.21 99 PRO A C 1
ATOM 709 O O . PRO A 1 96 ? 9.881 -15.800 0.303 1.00 13.67 99 PRO A O 1
ATOM 713 N N . ASN A 1 97 ? 9.006 -17.287 1.761 1.00 14.63 100 ASN A N 1
ATOM 714 C CA . ASN A 1 97 ? 7.877 -16.419 2.107 1.00 16.88 100 ASN A CA 1
ATOM 715 C C . ASN A 1 97 ? 7.172 -15.923 0.836 1.00 12.39 100 ASN A C 1
ATOM 716 O O . ASN A 1 97 ? 6.830 -14.740 0.725 1.00 13.66 100 ASN A O 1
ATOM 721 N N . GLN A 1 98 ? 6.996 -16.835 -0.114 1.00 12.47 101 GLN A N 1
ATOM 722 C CA . GLN A 1 98 ? 6.408 -16.527 -1.423 1.00 11.05 101 GLN A CA 1
ATOM 723 C C . GLN A 1 98 ? 4.927 -16.880 -1.398 1.00 12.41 101 GLN A C 1
ATOM 724 O O . GLN A 1 98 ? 4.566 -17.979 -1.001 1.00 11.91 101 GLN A O 1
ATOM 730 N N . THR A 1 99 ? 4.064 -15.966 -1.830 1.00 11.13 102 THR A N 1
ATOM 731 C CA . THR A 1 99 ? 2.660 -16.351 -1.953 1.00 12.23 102 THR A CA 1
ATOM 732 C C . THR A 1 99 ? 2.492 -17.396 -3.050 1.00 12.47 102 THR A C 1
ATOM 733 O O . THR A 1 99 ? 3.021 -17.254 -4.166 1.00 13.15 102 THR A O 1
ATOM 737 N N . VAL A 1 100 ? 1.755 -18.453 -2.733 1.00 10.33 103 VAL A N 1
ATOM 738 C CA . VAL A 1 100 ? 1.450 -19.496 -3.706 1.00 9.90 103 VAL A CA 1
ATOM 739 C C . VAL A 1 100 ? -0.056 -19.709 -3.739 1.00 11.58 103 VAL A C 1
ATOM 740 O O . VAL A 1 100 ? -0.658 -20.020 -2.704 1.00 12.43 103 VAL A O 1
ATOM 744 N N . GLY A 1 101 ? -0.654 -19.565 -4.919 1.00 10.80 104 GLY A N 1
ATOM 745 C CA . GLY A 1 101 ? -2.052 -19.933 -5.090 1.00 11.69 104 GLY A CA 1
ATOM 746 C C . GLY A 1 101 ? -2.181 -21.444 -5.128 1.00 11.70 104 GLY A C 1
ATOM 747 O O . GLY A 1 101 ? -1.363 -22.145 -5.728 1.00 11.72 104 GLY A O 1
ATOM 748 N N . LEU A 1 102 ? -3.237 -21.955 -4.501 1.00 10.19 105 LEU A N 1
ATOM 749 C CA . LEU A 1 102 ? -3.409 -23.395 -4.395 1.00 10.30 105 LEU A CA 1
ATOM 750 C C . LEU A 1 102 ? -4.831 -23.750 -4.800 1.00 13.12 105 LEU A C 1
ATOM 751 O O . LEU A 1 102 ? -5.781 -23.397 -4.108 1.00 13.71 105 LEU A O 1
ATOM 756 N N . SER A 1 103 ? -4.974 -24.423 -5.935 1.00 11.46 106 SER A N 1
ATOM 757 C CA . SER A 1 103 ? -6.312 -24.607 -6.504 1.00 12.90 106 SER A CA 1
ATOM 758 C C . SER A 1 103 ? -7.156 -25.595 -5.704 1.00 15.56 106 SER A C 1
ATOM 759 O O . SER A 1 103 ? -6.657 -26.615 -5.226 1.00 15.52 106 SER A O 1
ATOM 762 N N . THR A 1 104 ? -8.448 -25.289 -5.599 1.00 15.70 107 THR A N 1
ATOM 763 C CA . THR A 1 104 ? -9.432 -26.229 -5.061 1.00 18.27 107 THR A CA 1
ATOM 764 C C . THR A 1 104 ? -10.425 -26.629 -6.151 1.00 23.23 107 THR A C 1
ATOM 765 O O . THR A 1 104 ? -11.076 -27.674 -6.057 1.00 23.77 107 THR A O 1
ATOM 769 N N . GLU A 1 105 ? -10.525 -25.802 -7.188 1.00 19.08 108 GLU A N 1
ATOM 770 C CA . GLU A 1 105 ? -11.231 -26.200 -8.405 1.00 22.74 108 GLU A CA 1
ATOM 771 C C . GLU A 1 105 ? -10.592 -25.629 -9.673 1.00 21.58 108 GLU A C 1
ATOM 772 O O . GLU A 1 105 ? -10.025 -24.532 -9.657 1.00 19.88 108 GLU A O 1
ATOM 778 N N . GLN A 1 106 ? -10.661 -26.390 -10.762 1.00 20.74 109 GLN A N 1
ATOM 779 C CA . GLN A 1 106 ? -10.087 -25.959 -12.035 1.00 19.60 109 GLN A CA 1
ATOM 780 C C . GLN A 1 106 ? -10.943 -26.351 -13.230 1.00 24.35 109 GLN A C 1
ATOM 781 O O . GLN A 1 106 ? -10.492 -27.106 -14.085 1.00 28.04 109 GLN A O 1
ATOM 787 N N . PRO A 1 107 ? -12.169 -25.827 -13.305 1.00 25.57 110 PRO A N 1
ATOM 788 C CA . PRO A 1 107 ? -12.997 -26.145 -14.478 1.00 29.29 110 PRO A CA 1
ATOM 789 C C . PRO A 1 107 ? -12.430 -25.573 -15.780 1.00 31.60 110 PRO A C 1
ATOM 790 O O . PRO A 1 107 ? -11.809 -24.510 -15.782 1.00 27.67 110 PRO A O 1
ATOM 794 N N . GLY A 1 108 ? -12.644 -26.273 -16.891 1.00 31.13 111 GLY A N 1
ATOM 795 C CA . GLY A 1 108 ? -12.310 -25.712 -18.187 1.00 34.10 111 GLY A CA 1
ATOM 796 C C . GLY A 1 108 ? -11.385 -26.548 -19.040 1.00 33.75 111 GLY A C 1
ATOM 797 O O . GLY A 1 108 ? -10.504 -27.250 -18.542 1.00 35.60 111 GLY A O 1
ATOM 798 N N . GLU A 1 109 ? -11.580 -26.461 -20.349 1.00 36.32 112 GLU A N 1
ATOM 799 C CA . GLU A 1 109 ? -10.789 -27.242 -21.279 1.00 31.05 112 GLU A CA 1
ATOM 800 C C . GLU A 1 109 ? -9.318 -26.855 -21.257 1.00 29.71 112 GLU A C 1
ATOM 801 O O . GLU A 1 109 ? -8.457 -27.663 -21.603 1.00 32.36 112 GLU A O 1
ATOM 807 N N . VAL A 1 110 ? -9.014 -25.627 -20.851 1.00 25.15 113 VAL A N 1
ATOM 808 C CA . VAL A 1 110 ? -7.623 -25.206 -20.876 1.00 26.86 113 VAL A CA 1
ATOM 809 C C . VAL A 1 110 ? -6.764 -26.177 -20.062 1.00 26.32 113 VAL A C 1
ATOM 810 O O . VAL A 1 110 ? -5.665 -26.544 -20.481 1.00 26.02 113 VAL A O 1
ATOM 814 N N . PHE A 1 111 ? -7.273 -26.617 -18.917 1.00 24.52 114 PHE A N 1
ATOM 815 C CA . PHE A 1 111 ? -6.475 -27.468 -18.037 1.00 21.34 114 PHE A CA 1
ATOM 816 C C . PHE A 1 111 ? -6.469 -28.918 -18.498 1.00 26.31 114 PHE A C 1
ATOM 817 O O . PHE A 1 111 ? -5.493 -29.641 -18.282 1.00 23.55 114 PHE A O 1
ATOM 825 N N . THR A 1 112 ? -7.548 -29.328 -19.155 1.00 24.02 115 THR A N 1
ATOM 826 C CA . THR A 1 112 ? -7.640 -30.678 -19.699 1.00 22.90 115 THR A CA 1
ATOM 827 C C . THR A 1 112 ? -6.568 -30.896 -20.752 1.00 22.51 115 THR A C 1
ATOM 828 O O . THR A 1 112 ? -5.991 -31.980 -20.862 1.00 25.95 115 THR A O 1
ATOM 832 N N . TYR A 1 113 ? -6.309 -29.862 -21.542 1.00 23.00 116 TYR A N 1
ATOM 833 C CA . TYR A 1 113 ? -5.449 -30.017 -22.705 1.00 23.89 116 TYR A CA 1
ATOM 834 C C . TYR A 1 113 ? -4.042 -29.452 -22.532 1.00 26.38 116 TYR A C 1
ATOM 835 O O . TYR A 1 113 ? -3.246 -29.459 -23.470 1.00 26.21 116 TYR A O 1
ATOM 844 N N . SER A 1 114 ? -3.736 -28.983 -21.323 1.00 26.48 117 SER A N 1
ATOM 845 C CA . SER A 1 114 ? -2.421 -28.433 -21.024 1.00 26.28 117 SER A CA 1
ATOM 846 C C . SER A 1 114 ? -1.598 -29.408 -20.191 1.00 24.40 117 SER A C 1
ATOM 847 O O . SER A 1 114 ? -2.122 -30.047 -19.285 1.00 24.81 117 SER A O 1
ATOM 850 N N . GLU A 1 115 ? -0.305 -29.507 -20.484 1.00 22.27 118 GLU A N 1
ATOM 851 C CA . GLU A 1 115 ? 0.542 -30.463 -19.778 1.00 25.40 118 GLU A CA 1
ATOM 852 C C . GLU A 1 115 ? 1.066 -29.926 -18.443 1.00 25.41 118 GLU A C 1
ATOM 853 O O . GLU A 1 115 ? 1.455 -30.691 -17.558 1.00 25.13 118 GLU A O 1
ATOM 859 N N . PHE A 1 116 ? 1.062 -28.611 -18.284 1.00 21.27 119 PHE A N 1
ATOM 860 C CA . PHE A 1 116 ? 1.563 -28.030 -17.039 1.00 16.58 119 PHE A CA 1
ATOM 861 C C . PHE A 1 116 ? 0.645 -28.296 -15.847 1.00 16.26 119 PHE A C 1
ATOM 862 O O . PHE A 1 116 ? -0.561 -28.478 -15.999 1.00 16.81 119 PHE A O 1
ATOM 870 N N . ASP A 1 117 ? 1.228 -28.290 -14.651 1.00 13.79 120 ASP A N 1
ATOM 871 C CA . ASP A 1 117 ? 0.448 -28.367 -1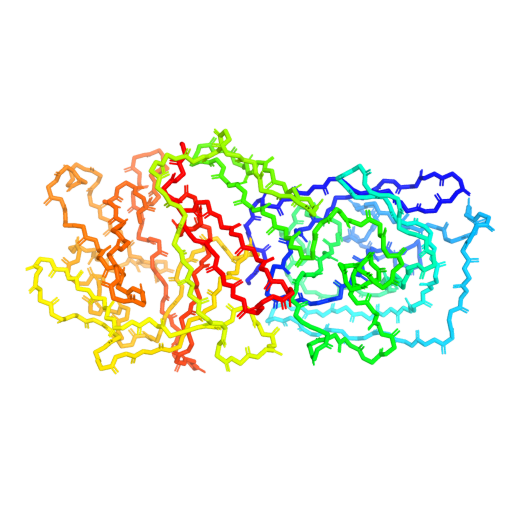3.423 1.00 13.42 120 ASP A CA 1
ATOM 872 C C . ASP A 1 117 ? -0.113 -26.986 -13.083 1.00 13.89 120 ASP A C 1
ATOM 873 O O . ASP A 1 117 ? -1.283 -26.846 -12.754 1.00 13.44 120 ASP A O 1
ATOM 878 N N . GLY A 1 118 ? 0.737 -25.963 -13.166 1.00 13.48 121 GLY A N 1
ATOM 879 C CA . GLY A 1 118 ? 0.339 -24.629 -12.746 1.00 12.78 121 GLY A CA 1
ATOM 880 C C . GLY A 1 118 ? 0.983 -23.549 -13.592 1.00 11.40 121 GLY A C 1
ATOM 8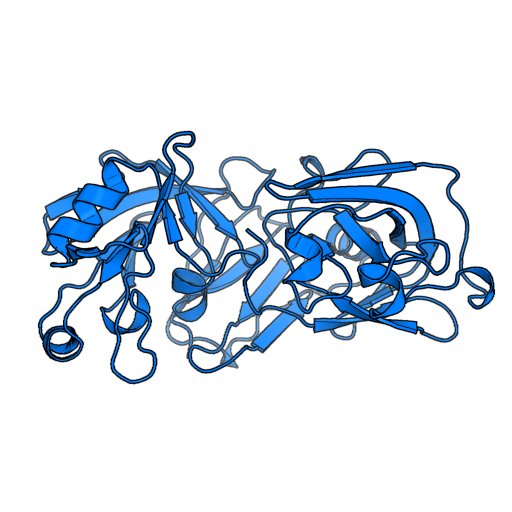81 O O . GLY A 1 118 ? 1.564 -23.840 -14.640 1.00 12.00 121 GLY A O 1
ATOM 882 N N . ILE A 1 119 ? 0.887 -22.305 -13.121 1.00 10.83 122 ILE A N 1
ATOM 883 C CA . ILE A 1 119 ? 1.356 -21.152 -13.889 1.00 12.35 122 ILE A CA 1
ATOM 884 C C . ILE A 1 119 ? 2.217 -20.286 -12.994 1.00 11.43 122 ILE A C 1
ATOM 885 O O . ILE A 1 119 ? 1.881 -20.073 -11.828 1.00 10.83 122 ILE A O 1
ATOM 890 N N . LEU A 1 120 ? 3.334 -19.802 -13.534 1.00 10.99 123 LEU A N 1
ATOM 891 C CA . LEU A 1 120 ? 4.154 -18.839 -12.817 1.00 9.76 123 LEU A CA 1
ATOM 892 C C . LEU A 1 120 ? 4.234 -17.562 -13.654 1.00 10.94 123 LEU A C 1
ATOM 893 O O . LEU A 1 120 ? 4.931 -17.516 -14.674 1.00 10.37 123 LEU A O 1
ATOM 898 N N . GLY A 1 121 ? 3.501 -16.536 -13.230 1.00 8.72 124 GLY A N 1
ATOM 899 C CA . GLY A 1 121 ? 3.440 -15.280 -13.974 1.00 9.46 124 GLY A CA 1
ATOM 900 C C . GLY A 1 121 ? 4.671 -14.421 -13.748 1.00 10.63 124 GLY A C 1
ATOM 901 O O . GLY A 1 121 ? 5.211 -14.365 -12.643 1.00 11.10 124 GLY A O 1
ATOM 902 N N . LEU A 1 122 ? 5.110 -13.748 -14.803 1.00 10.70 125 LEU A N 1
ATOM 903 C CA . LEU A 1 122 ? 6.332 -12.938 -14.788 1.00 10.84 125 LEU A CA 1
ATOM 904 C C . LEU A 1 122 ? 6.067 -11.488 -15.206 1.00 10.99 125 LEU A C 1
ATOM 905 O O . LEU A 1 122 ? 7.009 -10.745 -15.480 1.00 12.03 125 LEU A O 1
ATOM 910 N N . ALA A 1 123 ? 4.793 -11.089 -15.276 1.00 10.92 126 ALA A N 1
ATOM 911 C CA . ALA A 1 123 ? 4.454 -9.699 -15.603 1.00 10.17 126 ALA A CA 1
ATOM 912 C C . ALA A 1 123 ? 4.445 -8.786 -14.363 1.00 11.48 126 ALA A C 1
ATOM 913 O O . ALA A 1 123 ? 4.925 -9.172 -13.287 1.00 11.24 126 ALA A O 1
ATOM 915 N N . TYR A 1 124 ? 3.947 -7.560 -14.521 1.00 11.33 127 TYR A N 1
ATOM 916 C CA . TYR A 1 124 ? 4.036 -6.564 -13.446 1.00 11.96 127 TYR A CA 1
ATOM 917 C C . TYR A 1 124 ? 3.023 -6.804 -12.340 1.00 10.77 127 TYR A C 1
ATOM 918 O O . TYR A 1 124 ? 1.998 -7.430 -12.563 1.00 13.07 127 TYR A O 1
ATOM 927 N N . PRO A 1 125 ? 3.300 -6.292 -11.133 1.00 11.84 128 PRO A N 1
ATOM 928 C CA . PRO A 1 125 ? 2.389 -6.556 -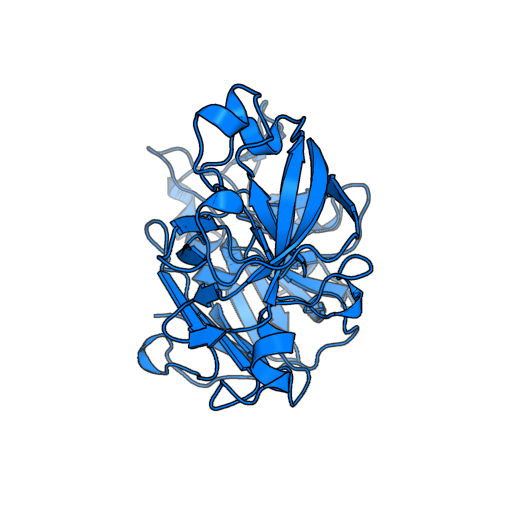10.012 1.00 11.27 128 PRO A CA 1
ATOM 929 C C . PRO A 1 125 ? 1.005 -5.941 -10.195 1.00 12.98 128 PRO A C 1
ATOM 930 O O . PRO A 1 125 ? 0.068 -6.385 -9.530 1.00 16.39 128 PRO A O 1
ATOM 934 N N . SER A 1 126 ? 0.874 -4.965 -11.087 1.00 14.06 129 SER A N 1
ATOM 935 C CA . SER A 1 126 ? -0.432 -4.382 -11.388 1.00 15.78 129 SER A CA 1
ATOM 936 C C . SER A 1 126 ? -1.413 -5.431 -11.906 1.00 18.87 129 SER A C 1
ATOM 937 O O . SER A 1 126 ? -2.630 -5.262 -11.781 1.00 19.58 129 SER A O 1
ATOM 940 N N . LEU A 1 127 ? -0.899 -6.518 -12.484 1.00 14.00 130 LEU A N 1
ATOM 941 C CA . LEU A 1 127 ? -1.772 -7.587 -12.965 1.00 15.24 130 LEU A CA 1
ATOM 942 C C . LEU A 1 127 ? -1.945 -8.733 -11.971 1.00 14.10 130 LEU A C 1
ATOM 943 O O . LEU A 1 127 ? -2.679 -9.685 -12.234 1.00 16.43 130 LEU A O 1
ATOM 948 N N . ALA A 1 128 ? -1.278 -8.651 -10.827 1.00 13.87 131 ALA A N 1
ATOM 949 C CA . ALA A 1 128 ? -1.401 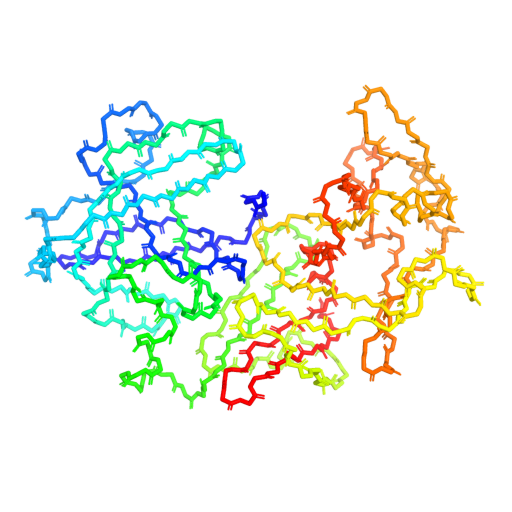-9.716 -9.842 1.00 13.23 131 ALA A CA 1
ATOM 950 C C . ALA A 1 128 ? -2.775 -9.664 -9.202 1.00 14.24 131 ALA A C 1
ATOM 951 O O . ALA A 1 128 ? -3.368 -8.590 -9.062 1.00 16.46 131 ALA A O 1
ATOM 953 N N . SER A 1 129 ? -3.269 -10.825 -8.805 1.00 13.64 132 SER A N 1
ATOM 954 C CA . SER A 1 129 ? -4.521 -10.867 -8.057 1.00 13.07 132 SER A CA 1
ATOM 955 C C . SER A 1 129 ? -4.342 -10.230 -6.691 1.00 18.39 132 SER A C 1
ATOM 956 O O . SER A 1 129 ? -3.225 -10.116 -6.174 1.00 13.04 132 SER A O 1
ATOM 959 N N . GLU A 1 130 ? -5.442 -9.824 -6.075 1.00 13.93 133 GLU A N 1
ATOM 960 C CA . GLU A 1 130 ? -5.339 -9.252 -4.746 1.00 15.31 133 GLU A CA 1
ATOM 961 C C . GLU A 1 130 ? -4.670 -10.281 -3.818 1.00 15.16 133 GLU A C 1
ATOM 962 O O . GLU A 1 130 ? -4.931 -11.485 -3.916 1.00 17.26 133 GLU A O 1
ATOM 968 N N . TYR A 1 131 ? -3.770 -9.799 -2.972 1.00 15.21 134 TYR A N 1
ATOM 969 C CA . TYR A 1 131 ? -3.081 -10.607 -1.959 1.00 16.00 134 TYR A CA 1
ATOM 970 C C . TYR A 1 131 ? -1.992 -11.514 -2.524 1.00 14.80 134 TYR A C 1
ATOM 971 O O . TYR A 1 131 ? -1.327 -12.229 -1.771 1.00 15.05 134 TYR A O 1
ATOM 980 N N . SER A 1 132 ? -1.827 -11.487 -3.845 1.00 13.70 135 SER A N 1
ATOM 981 C CA . SER A 1 132 ? -0.820 -12.304 -4.528 1.00 13.75 135 SER A CA 1
ATOM 982 C C . SER A 1 132 ? 0.387 -11.441 -4.874 1.00 15.22 135 SER A C 1
ATOM 983 O O . SER A 1 132 ? 0.243 -10.332 -5.388 1.00 16.24 135 SER A O 1
ATOM 986 N N . VAL A 1 133 ? 1.579 -11.945 -4.575 1.00 12.91 136 VAL A N 1
ATOM 987 C CA . VAL A 1 133 ? 2.814 -11.246 -4.902 1.00 13.27 136 VAL A CA 1
ATOM 988 C C . VAL A 1 133 ? 3.564 -12.009 -6.003 1.00 11.44 136 VAL A C 1
ATOM 989 O O . VAL A 1 133 ? 3.851 -13.194 -5.851 1.00 12.33 136 VAL A O 1
ATOM 993 N N . PRO A 1 134 ? 3.861 -11.345 -7.130 1.00 11.22 137 PRO A N 1
ATOM 994 C CA . PRO A 1 134 ? 4.539 -12.092 -8.198 1.00 9.84 137 PRO A CA 1
ATOM 995 C C . PRO A 1 134 ? 5.889 -12.626 -7.727 1.00 11.42 137 PRO A C 1
ATOM 996 O O . PRO A 1 134 ? 6.557 -11.952 -6.956 1.00 10.59 137 PRO A O 1
ATOM 1000 N N . VAL A 1 135 ? 6.253 -13.817 -8.182 1.00 10.25 138 VAL A N 1
ATOM 1001 C CA . VAL A 1 135 ? 7.515 -14.440 -7.790 1.00 10.56 138 VAL A CA 1
ATOM 1002 C C . VAL A 1 135 ? 8.715 -13.533 -8.013 1.00 9.93 138 VAL A C 1
ATOM 1003 O O . VAL A 1 135 ? 9.529 -13.349 -7.104 1.00 9.72 138 VAL A O 1
ATOM 1007 N N . PHE A 1 136 ? 8.839 -12.949 -9.203 1.00 10.61 139 PHE A N 1
ATOM 1008 C CA . PHE A 1 136 ? 10.023 -12.128 -9.464 1.00 9.97 139 PHE A CA 1
ATOM 1009 C C . PHE A 1 136 ? 10.048 -10.864 -8.609 1.00 10.41 139 PHE A C 1
ATOM 1010 O O . PHE A 1 136 ? 11.109 -10.387 -8.212 1.00 11.49 139 PHE A O 1
ATOM 1018 N N . ASP A 1 137 ? 8.882 -10.313 -8.310 1.00 9.81 140 ASP A N 1
ATOM 1019 C CA . ASP A 1 137 ? 8.808 -9.209 -7.366 1.00 10.41 140 ASP A CA 1
ATOM 1020 C C . ASP A 1 137 ? 9.312 -9.582 -5.974 1.00 11.03 140 ASP A C 1
ATOM 1021 O O . ASP A 1 137 ? 10.063 -8.812 -5.373 1.00 12.77 140 ASP A O 1
ATOM 1026 N N . ASN A 1 138 ? 8.908 -10.742 -5.464 1.00 10.52 141 ASN A N 1
ATOM 1027 C CA . ASN A 1 138 ? 9.381 -11.174 -4.158 1.00 10.63 141 ASN A CA 1
ATOM 1028 C C . ASN A 1 138 ? 10.891 -11.359 -4.209 1.00 13.04 141 ASN A C 1
ATOM 1029 O O . ASN A 1 138 ? 11.599 -10.965 -3.274 1.00 13.07 141 ASN A O 1
ATOM 1034 N N . MET A 1 139 ? 11.391 -11.919 -5.309 1.00 10.89 142 MET A N 1
ATOM 1035 C CA . MET A 1 139 ? 12.842 -12.118 -5.440 1.00 10.97 142 MET A CA 1
ATOM 1036 C C . MET A 1 139 ? 13.583 -10.786 -5.455 1.00 14.50 142 MET A C 1
ATOM 1037 O O . MET A 1 139 ? 14.628 -10.647 -4.802 1.00 13.50 142 MET A O 1
ATOM 1042 N N . MET A 1 140 ? 13.059 -9.804 -6.193 1.00 11.73 143 MET A N 1
ATOM 1043 C CA . MET A 1 140 ? 13.680 -8.483 -6.206 1.00 12.83 143 MET A CA 1
ATOM 1044 C C . MET A 1 140 ? 13.637 -7.844 -4.829 1.00 13.22 143 MET A C 1
ATOM 1045 O O . MET A 1 140 ? 14.628 -7.253 -4.392 1.00 15.03 143 MET A O 1
ATOM 1050 N N . ASP A 1 141 ? 12.489 -7.956 -4.158 1.00 12.90 144 ASP A N 1
ATOM 1051 C CA . ASP A 1 141 ? 12.285 -7.318 -2.862 1.00 13.83 144 ASP A CA 1
ATOM 1052 C C . ASP A 1 141 ? 13.239 -7.859 -1.806 1.00 15.02 144 ASP A C 1
ATOM 1053 O O . ASP A 1 141 ? 13.663 -7.125 -0.903 1.00 18.14 144 ASP A O 1
ATOM 1058 N N . ARG A 1 142 ? 13.544 -9.145 -1.905 1.00 12.13 145 ARG A N 1
ATOM 1059 C CA . ARG A 1 142 ? 14.432 -9.809 -0.949 1.00 12.57 145 ARG A CA 1
ATOM 1060 C C . ARG A 1 142 ? 15.885 -9.794 -1.408 1.00 15.96 145 ARG A C 1
ATOM 1061 O O . ARG A 1 142 ? 16.753 -10.303 -0.711 1.00 15.06 145 ARG A O 1
ATOM 1069 N N . HIS A 1 143 ? 16.134 -9.231 -2.585 1.00 13.57 146 HIS A N 1
ATOM 1070 C CA . HIS A 1 143 ? 17.487 -9.101 -3.131 1.00 13.62 146 HIS A CA 1
ATOM 1071 C C . HIS A 1 143 ? 18.161 -10.426 -3.423 1.00 15.37 146 HIS A C 1
ATOM 1072 O O . HIS A 1 143 ? 19.358 -10.614 -3.170 1.00 16.39 146 HIS A O 1
ATOM 1079 N N . LEU A 1 144 ? 17.393 -11.337 -4.014 1.00 13.26 147 LEU A N 1
ATOM 1080 C CA . LEU A 1 144 ? 17.866 -12.685 -4.300 1.00 12.46 147 LEU A CA 1
ATOM 1081 C C . LEU A 1 144 ? 18.347 -12.861 -5.741 1.00 11.95 147 LEU A C 1
ATOM 1082 O O . LEU A 1 144 ? 18.754 -13.949 -6.137 1.00 14.55 147 LEU A O 1
ATOM 1087 N N . VAL A 1 145 ? 18.268 -11.787 -6.520 1.00 12.87 148 VAL A N 1
ATOM 1088 C CA . VAL A 1 145 ? 18.725 -11.793 -7.908 1.00 14.68 148 VAL A CA 1
ATOM 1089 C C . VAL A 1 145 ? 19.835 -10.772 -8.140 1.00 12.81 148 VAL A C 1
ATOM 1090 O O . VAL A 1 145 ? 19.830 -9.683 -7.566 1.00 17.84 148 VAL A O 1
ATOM 1094 N N . ALA A 1 146 ? 20.783 -11.128 -9.000 1.00 15.36 149 ALA A N 1
ATOM 1095 C CA . ALA A 1 146 ? 21.948 -10.282 -9.223 1.00 17.67 149 ALA A CA 1
ATOM 1096 C C . ALA A 1 146 ? 21.562 -8.938 -9.846 1.00 19.37 149 ALA A C 1
ATOM 1097 O O . ALA A 1 146 ? 22.087 -7.885 -9.459 1.00 20.41 149 ALA A O 1
ATOM 1099 N N . ARG A 1 147 ? 20.630 -8.976 -10.801 1.00 17.20 150 ARG A N 1
ATOM 1100 C CA . ARG A 1 147 ? 20.092 -7.765 -11.416 1.00 15.04 150 ARG A CA 1
ATOM 1101 C C . ARG A 1 147 ? 18.582 -7.916 -11.465 1.00 14.54 150 ARG A C 1
ATOM 1102 O O . ARG A 1 147 ? 18.084 -9.041 -11.454 1.00 15.17 150 ARG A O 1
ATOM 1110 N N . ASP A 1 148 ? 17.868 -6.794 -11.532 1.00 15.44 151 ASP A N 1
ATOM 1111 C CA . ASP A 1 148 ? 16.403 -6.816 -11.538 1.00 13.41 151 ASP A CA 1
ATOM 1112 C C . ASP A 1 148 ? 15.889 -7.033 -12.961 1.00 14.76 151 ASP A C 1
ATOM 1113 O O . ASP A 1 148 ? 15.147 -6.208 -13.506 1.00 14.06 151 ASP A O 1
ATOM 1118 N N . LEU A 1 149 ? 16.300 -8.145 -13.555 1.00 12.43 152 LEU A N 1
ATOM 1119 C CA . LEU A 1 149 ? 15.868 -8.528 -14.889 1.00 11.79 152 LEU A CA 1
ATOM 1120 C C . LEU A 1 149 ? 15.878 -10.043 -15.004 1.00 11.02 152 LEU A C 1
ATOM 1121 O O . LEU A 1 149 ? 16.480 -10.740 -14.177 1.00 12.90 152 LEU A O 1
ATOM 1126 N N . PHE A 1 150 ? 15.181 -10.560 -16.008 1.00 10.81 153 PHE A N 1
ATOM 1127 C CA . PHE A 1 150 ? 15.297 -11.969 -16.342 1.00 11.44 153 PHE A CA 1
ATOM 1128 C C . PHE A 1 150 ? 15.305 -12.125 -17.855 1.00 12.06 153 PHE A C 1
ATOM 1129 O O . PHE A 1 150 ? 14.840 -11.235 -18.583 1.00 12.37 153 PHE A O 1
ATOM 1137 N N . SER A 1 151 ? 15.832 -13.253 -18.318 1.00 12.11 154 SER A N 1
ATOM 1138 C CA . SER A 1 151 ? 16.061 -13.462 -19.743 1.00 12.23 154 SER A CA 1
ATOM 1139 C C . SER A 1 151 ? 15.485 -14.787 -20.210 1.00 14.52 154 SER A C 1
ATOM 1140 O O . SER A 1 151 ? 15.548 -15.804 -19.495 1.00 14.83 154 SER A O 1
ATOM 1143 N N . VAL A 1 152 ? 14.915 -14.762 -21.414 1.00 13.21 155 VAL A N 1
ATOM 1144 C CA . VAL A 1 152 ? 14.170 -15.887 -21.954 1.00 14.83 155 VAL A CA 1
ATOM 1145 C C . VAL A 1 152 ? 14.756 -16.346 -23.284 1.00 16.11 155 VAL A C 1
ATOM 1146 O O . VAL A 1 152 ? 14.851 -15.564 -24.242 1.00 15.03 155 VAL A O 1
ATOM 1150 N N . TYR A 1 153 ? 15.158 -17.612 -23.328 1.00 15.80 156 TYR A N 1
ATOM 1151 C CA . TYR A 1 153 ? 15.556 -18.264 -24.568 1.00 19.37 156 TYR A CA 1
ATOM 1152 C C . TYR A 1 153 ? 14.603 -19.406 -24.876 1.00 21.59 156 TYR A C 1
ATOM 1153 O O . TYR A 1 153 ? 14.347 -20.258 -24.024 1.00 20.04 156 TYR A O 1
ATOM 1162 N N . MET A 1 154 ? 14.079 -19.424 -26.098 1.00 20.57 157 MET A N 1
ATOM 1163 C CA . MET A 1 154 ? 13.276 -20.547 -26.550 1.00 23.38 157 MET A CA 1
ATOM 1164 C C . MET A 1 154 ? 13.950 -21.164 -27.769 1.00 29.39 157 MET A C 1
ATOM 1165 O O . MET A 1 154 ? 14.172 -20.474 -28.766 1.00 27.96 157 MET A O 1
ATOM 1170 N N . ASP A 1 155 ? 14.294 -22.448 -27.693 1.00 34.52 158 ASP A N 1
ATOM 1171 C CA . ASP A 1 155 ? 14.972 -23.089 -28.822 1.00 40.81 158 ASP A CA 1
ATOM 1172 C C . ASP A 1 155 ? 14.017 -23.309 -29.993 1.00 45.29 158 ASP A C 1
ATOM 1173 O O . ASP A 1 155 ? 12.924 -23.845 -29.827 1.00 46.51 158 ASP A O 1
ATOM 1178 N N . ARG A 1 156 ? 14.434 -22.871 -31.176 1.00 45.17 159 ARG A N 1
ATOM 1179 C CA . ARG A 1 156 ? 13.576 -22.929 -32.356 1.00 49.53 159 ARG A CA 1
ATOM 1180 C C . ARG A 1 156 ? 13.069 -24.337 -32.642 1.00 59.13 159 ARG A C 1
ATOM 1181 O O . ARG A 1 156 ? 11.994 -24.512 -33.220 1.00 56.81 159 ARG A O 1
ATOM 1189 N N . ASN A 1 157 ? 13.841 -25.337 -32.227 1.00 58.22 160 ASN A N 1
ATOM 1190 C CA . ASN A 1 157 ? 13.476 -26.726 -32.474 1.00 64.17 160 ASN A CA 1
ATOM 1191 C C . ASN A 1 157 ? 13.197 -27.540 -31.215 1.00 65.81 160 ASN A C 1
ATOM 1192 O O . ASN A 1 157 ? 14.112 -28.081 -30.591 1.00 65.98 160 ASN A O 1
ATOM 1197 N N . GLY A 1 158 ? 11.922 -27.618 -30.849 1.00 66.11 161 GLY A N 1
ATOM 1198 C CA . GLY A 1 158 ? 11.480 -28.532 -29.813 1.00 64.85 161 GLY A CA 1
ATOM 1199 C C . GLY A 1 158 ? 11.598 -28.031 -28.389 1.00 66.62 161 GLY A C 1
ATOM 1200 O O . GLY A 1 158 ? 12.654 -28.144 -27.767 1.00 67.60 161 GLY A O 1
ATOM 1201 N N . GLN A 1 159 ? 10.503 -27.475 -27.879 1.00 66.18 162 GLN A N 1
ATOM 1202 C CA . GLN A 1 159 ? 10.358 -27.160 -26.459 1.00 61.83 162 GLN A CA 1
ATOM 1203 C C . GLN A 1 159 ? 11.651 -26.689 -25.795 1.00 61.73 162 GLN A C 1
ATOM 1204 O O . GLN A 1 159 ? 12.401 -27.487 -25.229 1.00 59.45 162 GLN A O 1
ATOM 1210 N N . GLY A 1 160 ? 11.902 -25.387 -25.862 1.00 61.53 163 GLY A N 1
ATOM 1211 C CA . GLY A 1 160 ? 13.079 -24.811 -25.240 1.00 50.24 163 GLY A CA 1
ATOM 1212 C C . GLY A 1 160 ? 12.810 -23.439 -24.659 1.00 41.67 163 GLY A C 1
ATOM 1213 O O . GLY A 1 160 ? 11.856 -22.767 -25.048 1.00 51.54 163 GLY A O 1
ATOM 1214 N N . SER A 1 161 ? 13.659 -23.010 -23.733 1.00 39.41 164 SER A N 1
ATOM 1215 C CA . SER A 1 161 ? 14.818 -23.785 -23.333 1.00 30.93 164 SER A CA 1
ATOM 1216 C C . SER A 1 161 ? 15.381 -23.259 -22.026 1.00 25.25 164 SER A C 1
ATOM 1217 O O . SER A 1 161 ? 15.830 -24.040 -21.197 1.00 27.97 164 SER A O 1
ATOM 1220 N N . MET A 1 162 ? 15.357 -21.941 -21.833 1.00 19.20 165 MET A N 1
ATOM 1221 C CA . MET A 1 162 ? 15.968 -21.378 -20.634 1.00 20.34 165 MET A CA 1
ATOM 1222 C C . MET A 1 162 ? 15.286 -20.124 -20.070 1.00 18.32 165 MET A C 1
ATOM 1223 O O . MET A 1 162 ? 14.906 -19.216 -20.813 1.00 19.50 165 MET A O 1
ATOM 1228 N N . LEU A 1 163 ? 15.126 -20.103 -18.749 1.00 18.42 166 LEU A N 1
ATOM 1229 C CA . LEU A 1 163 ? 14.743 -18.906 -18.007 1.00 15.59 166 LEU A CA 1
ATOM 1230 C C . LEU A 1 163 ? 15.889 -18.561 -17.084 1.00 18.01 166 LEU A C 1
ATOM 1231 O O . LEU A 1 163 ? 16.218 -19.340 -16.181 1.00 23.19 166 LEU A O 1
ATOM 1236 N N . THR A 1 164 ? 16.490 -17.398 -17.291 1.00 13.33 167 THR A N 1
ATOM 1237 C CA . THR A 1 164 ? 17.614 -16.973 -16.455 1.00 13.53 167 THR A CA 1
ATOM 1238 C C . THR A 1 164 ? 17.175 -15.826 -15.562 1.00 12.93 167 THR A C 1
ATOM 1239 O O . THR A 1 164 ? 16.877 -14.739 -16.038 1.00 13.76 167 THR A O 1
ATOM 1243 N N . LEU A 1 165 ? 17.123 -16.067 -14.256 1.00 14.10 168 LEU A N 1
ATOM 1244 C CA . LEU A 1 165 ? 16.641 -15.054 -13.341 1.00 12.82 168 LEU A CA 1
ATOM 1245 C C . LEU A 1 165 ? 17.786 -14.202 -12.804 1.00 16.81 168 LEU A C 1
ATOM 1246 O O . LEU A 1 165 ? 18.691 -14.712 -12.132 1.00 18.79 168 LEU A O 1
ATOM 1251 N N . GLY A 1 166 ? 17.762 -12.912 -13.128 1.00 13.55 169 GLY A N 1
ATOM 1252 C CA . GLY A 1 166 ? 18.715 -11.973 -12.555 1.00 14.30 169 GLY A CA 1
ATOM 1253 C C . GLY A 1 166 ? 19.968 -11.795 -13.388 1.00 15.37 169 GLY A C 1
ATOM 1254 O O . GLY A 1 166 ? 20.912 -11.132 -12.954 1.00 17.81 169 GLY A O 1
ATOM 1255 N N . ALA A 1 167 ? 19.969 -12.356 -14.593 1.00 14.53 170 ALA A N 1
ATOM 1256 C CA . ALA A 1 167 ? 21.113 -12.244 -15.494 1.00 17.54 170 ALA A CA 1
ATOM 1257 C C . ALA A 1 167 ? 20.723 -12.358 -16.959 1.00 18.23 170 ALA A C 1
ATOM 1258 O O . ALA A 1 167 ? 19.638 -12.848 -17.305 1.00 16.85 170 ALA A O 1
ATOM 1260 N N . ILE A 1 168 ? 21.644 -11.902 -17.803 1.00 18.69 171 ILE A N 1
ATOM 1261 C CA . ILE A 1 168 ? 21.580 -12.048 -19.249 1.00 18.88 171 ILE A CA 1
ATOM 1262 C C . ILE A 1 168 ? 22.665 -13.043 -19.622 1.00 24.17 171 ILE A C 1
ATOM 1263 O O . ILE A 1 168 ? 23.797 -12.922 -19.163 1.00 25.90 171 ILE A O 1
ATOM 1268 N N . ASP A 1 169 ? 22.319 -14.036 -20.430 1.00 20.99 172 ASP A N 1
ATOM 1269 C CA . ASP A 1 169 ? 23.277 -15.063 -20.832 1.00 27.34 172 ASP A CA 1
ATOM 1270 C C . ASP A 1 169 ? 23.650 -14.876 -22.301 1.00 27.11 172 ASP A C 1
ATOM 1271 O O . ASP A 1 169 ? 22.896 -15.257 -23.197 1.00 27.03 172 ASP A O 1
ATOM 1276 N N . PRO A 1 170 ? 24.822 -14.280 -22.555 1.00 27.27 173 PRO A N 1
ATOM 1277 C CA . PRO A 1 170 ? 25.216 -13.914 -23.921 1.00 29.89 173 PRO A CA 1
ATOM 1278 C C . PRO A 1 170 ? 25.392 -15.116 -24.849 1.00 31.78 173 PRO A C 1
ATOM 1279 O O . PRO A 1 170 ? 25.458 -14.934 -26.064 1.00 34.40 173 PRO A O 1
ATOM 1283 N N . SER A 1 171 ? 25.458 -16.320 -24.291 1.00 32.38 174 SER A N 1
ATOM 1284 C CA . SER A 1 171 ? 25.648 -17.515 -25.106 1.00 34.40 174 SER A CA 1
ATOM 1285 C C . SER A 1 171 ? 24.431 -17.800 -25.983 1.00 33.85 174 SER A C 1
ATOM 1286 O O . SER A 1 171 ? 24.512 -18.571 -26.939 1.00 34.96 174 SER A O 1
ATOM 1289 N N . TYR A 1 172 ? 23.307 -17.160 -25.673 1.00 28.28 175 TYR A N 1
ATOM 1290 C CA . TYR A 1 172 ? 22.062 -17.455 -26.374 1.00 27.15 175 TYR A CA 1
ATOM 1291 C C . TYR A 1 172 ? 21.740 -16.495 -27.515 1.00 22.09 175 TYR A C 1
ATOM 1292 O O . TYR A 1 172 ? 20.710 -16.638 -28.178 1.00 23.85 175 TYR A O 1
ATOM 1301 N N . TYR A 1 173 ? 22.599 -15.511 -27.750 1.00 21.87 176 TYR A N 1
ATOM 1302 C CA . TYR A 1 173 ? 22.349 -14.592 -28.852 1.00 24.67 176 TYR A CA 1
ATOM 1303 C C . TYR A 1 173 ? 23.608 -14.180 -29.600 1.00 28.44 176 TYR A C 1
ATOM 1304 O O . TYR A 1 173 ? 24.725 -14.365 -29.113 1.00 29.07 176 TYR A O 1
ATOM 1313 N N . THR A 1 174 ? 23.403 -13.637 -30.795 1.00 27.33 177 THR A N 1
ATOM 1314 C CA . THR A 1 174 ? 24.480 -13.053 -31.581 1.00 29.86 177 THR A CA 1
ATOM 1315 C C . THR A 1 174 ? 24.156 -11.589 -31.813 1.00 34.27 177 THR A C 1
ATOM 1316 O O . THR A 1 174 ? 23.027 -11.156 -31.586 1.00 28.28 177 THR A O 1
ATOM 1320 N N . GLY A 1 175 ? 25.144 -10.820 -32.256 1.00 35.15 178 GLY A N 1
ATOM 1321 C CA . GLY A 1 175 ? 24.944 -9.400 -32.466 1.00 33.68 178 GLY A CA 1
ATOM 1322 C C . GLY A 1 175 ? 24.780 -8.677 -31.146 1.00 33.15 178 GLY A C 1
ATOM 1323 O O . GLY A 1 175 ? 25.236 -9.156 -30.106 1.00 33.07 178 GLY A O 1
ATOM 1324 N N . SER A 1 176 ? 24.118 -7.528 -31.174 1.00 33.31 179 SER A N 1
ATOM 1325 C CA . SER A 1 176 ? 23.968 -6.739 -29.960 1.00 32.25 179 SER A CA 1
ATOM 1326 C C . SER A 1 176 ? 22.533 -6.755 -29.441 1.00 25.97 179 SER A C 1
ATOM 1327 O O . SER A 1 176 ? 21.592 -7.012 -30.188 1.00 28.09 179 SER A O 1
ATOM 1330 N N . LEU A 1 177 ? 22.395 -6.492 -28.149 1.00 27.58 180 LEU A N 1
ATOM 1331 C CA . LEU A 1 177 ? 21.098 -6.361 -27.502 1.00 22.42 180 LEU A CA 1
ATOM 1332 C C . LEU A 1 177 ? 20.600 -4.942 -27.727 1.00 25.20 180 LEU A C 1
ATOM 1333 O O . LEU A 1 177 ? 21.340 -3.980 -27.530 1.00 26.65 180 LEU A O 1
ATOM 1338 N N . HIS A 1 178 ? 19.353 -4.807 -28.163 1.00 20.50 181 HIS A N 1
ATOM 1339 C CA . HIS A 1 178 ? 18.758 -3.492 -28.320 1.00 23.14 181 HIS A CA 1
ATOM 1340 C C . HIS A 1 178 ? 17.512 -3.360 -27.466 1.00 21.64 181 HIS A C 1
ATOM 1341 O O . HIS A 1 178 ? 16.741 -4.309 -27.326 1.00 21.17 181 HIS A O 1
ATOM 1348 N N . TRP A 1 179 ? 17.327 -2.172 -26.905 1.00 19.46 182 TRP A N 1
ATOM 1349 C CA . TRP A 1 179 ? 16.336 -1.949 -25.855 1.00 19.85 182 TRP A CA 1
ATOM 1350 C C . TRP A 1 179 ? 15.123 -1.153 -26.326 1.00 24.60 182 TRP A C 1
ATOM 1351 O O . TRP A 1 179 ? 15.240 -0.235 -27.141 1.00 23.21 182 TRP A O 1
ATOM 1362 N N . VAL A 1 180 ? 13.957 -1.512 -25.795 1.00 17.37 183 VAL A N 1
ATOM 1363 C CA . VAL A 1 180 ? 12.701 -0.852 -26.129 1.00 17.76 183 VAL A CA 1
ATOM 1364 C C . VAL A 1 180 ? 11.972 -0.513 -24.827 1.00 16.57 183 VAL A C 1
ATOM 1365 O O . VAL A 1 180 ? 11.777 -1.385 -23.980 1.00 14.28 183 VAL A O 1
ATOM 1369 N N . PRO A 1 181 ? 11.584 0.754 -24.634 1.00 15.41 184 PRO A N 1
ATOM 1370 C CA . PRO A 1 181 ? 10.937 1.107 -23.367 1.00 15.43 184 PRO A CA 1
ATOM 1371 C C . PRO A 1 181 ? 9.555 0.484 -23.228 1.00 13.77 184 PRO A C 1
ATOM 1372 O O . PRO A 1 181 ? 8.813 0.409 -24.194 1.00 16.28 184 PRO A O 1
ATOM 1376 N N . VAL A 1 182 ? 9.218 0.036 -22.026 1.00 13.85 185 VAL A N 1
ATOM 1377 C CA . VAL A 1 182 ? 7.857 -0.404 -21.754 1.00 13.55 185 VAL A CA 1
ATOM 1378 C C . VAL A 1 182 ? 6.927 0.807 -21.759 1.00 14.60 185 VAL A C 1
ATOM 1379 O O . VAL A 1 182 ? 7.246 1.853 -21.177 1.00 14.74 185 VAL A O 1
ATOM 1383 N N . THR A 1 183 ? 5.773 0.673 -22.409 1.00 14.15 186 THR A N 1
ATOM 1384 C CA . THR A 1 183 ? 4.829 1.791 -22.471 1.00 14.42 186 THR A CA 1
ATOM 1385 C C . THR A 1 183 ? 3.811 1.806 -21.339 1.00 16.70 186 THR A C 1
ATOM 1386 O O . THR A 1 183 ? 3.504 2.864 -20.784 1.00 22.44 186 THR A O 1
ATOM 1390 N N . LEU A 1 184 ? 3.276 0.632 -21.013 1.00 16.85 187 LEU A N 1
ATOM 1391 C CA . LEU A 1 184 ? 2.310 0.478 -19.940 1.00 15.25 187 LEU A CA 1
ATOM 1392 C C . LEU A 1 184 ? 2.773 -0.691 -19.090 1.00 13.62 187 LEU A C 1
ATOM 1393 O O . LEU A 1 184 ? 2.904 -1.798 -19.598 1.00 14.77 187 LEU A O 1
ATOM 1398 N N . GLN A 1 185 ? 3.044 -0.427 -17.815 1.00 13.60 188 GLN A N 1
ATOM 1399 C CA . GLN A 1 185 ? 3.634 -1.418 -16.914 1.00 13.83 188 GLN A CA 1
ATOM 1400 C C . GLN A 1 185 ? 2.567 -2.319 -16.300 1.00 12.82 188 GLN A C 1
ATOM 1401 O O . GLN A 1 185 ? 2.188 -2.167 -15.131 1.00 14.27 188 GLN A O 1
ATOM 1407 N N . GLN A 1 186 ? 2.074 -3.246 -17.113 1.00 13.51 189 GLN A N 1
ATOM 1408 C CA . GLN A 1 186 ? 1.098 -4.245 -16.684 1.00 12.83 189 GLN A CA 1
ATOM 1409 C C . GLN A 1 186 ? 1.547 -5.548 -17.329 1.00 13.05 189 GLN A C 1
ATOM 1410 O O . GLN A 1 186 ? 2.159 -6.395 -16.675 1.00 12.25 189 GLN A O 1
ATOM 1416 N N . TYR A 1 187 ? 1.280 -5.696 -18.625 1.00 12.91 190 TYR A N 1
ATOM 1417 C CA . TYR A 1 187 ? 2.008 -6.659 -19.446 1.00 11.78 190 TYR A CA 1
ATOM 1418 C C . TYR A 1 187 ? 3.371 -6.047 -19.763 1.00 9.83 190 TYR A C 1
ATOM 1419 O O . TYR A 1 187 ? 3.649 -4.885 -19.411 1.00 12.19 190 TYR A O 1
ATOM 1428 N N . TRP A 1 188 ? 4.233 -6.839 -20.384 1.00 10.79 191 TRP A N 1
ATOM 1429 C CA . TRP A 1 188 ? 5.478 -6.327 -20.941 1.00 9.97 191 TRP A CA 1
ATOM 1430 C C . TRP A 1 188 ? 5.107 -5.732 -22.300 1.00 12.26 191 TRP A C 1
ATOM 1431 O O . TRP A 1 188 ? 5.268 -6.353 -23.347 1.00 12.48 191 TRP A O 1
ATOM 1442 N N . GLN A 1 189 ? 4.592 -4.507 -22.243 1.00 11.18 192 GLN A N 1
ATOM 1443 C CA . GLN A 1 189 ? 3.975 -3.865 -23.401 1.00 11.84 192 GLN A CA 1
ATOM 1444 C C . GLN A 1 189 ? 4.851 -2.746 -23.947 1.00 13.43 192 GLN A C 1
ATOM 1445 O O . GLN A 1 189 ? 5.467 -1.995 -23.179 1.00 13.69 192 GLN A O 1
ATOM 1451 N N . PHE A 1 190 ? 4.879 -2.619 -25.268 1.00 12.68 193 PHE A N 1
ATOM 1452 C CA . PHE A 1 190 ? 5.678 -1.580 -25.908 1.00 13.31 193 PHE A CA 1
ATOM 1453 C C . PHE A 1 190 ? 5.086 -1.240 -27.262 1.00 15.44 193 PHE A C 1
ATOM 1454 O O . PHE A 1 190 ? 4.142 -1.878 -27.716 1.00 14.46 193 PHE A O 1
ATOM 1462 N N . THR A 1 191 ? 5.654 -0.227 -27.908 1.00 15.03 194 THR A N 1
ATOM 1463 C CA . THR A 1 191 ? 5.187 0.186 -29.218 1.00 16.23 194 THR A CA 1
ATOM 1464 C C . THR A 1 191 ? 5.916 -0.551 -30.334 1.00 15.55 194 THR A C 1
ATOM 1465 O O . THR A 1 191 ? 7.138 -0.666 -30.325 1.00 16.22 194 THR A O 1
ATOM 1469 N N . VAL A 1 192 ? 5.143 -1.055 -31.293 1.00 15.83 195 VAL A N 1
ATOM 1470 C CA . VAL A 1 192 ? 5.681 -1.563 -32.544 1.00 14.23 195 VAL A CA 1
ATOM 1471 C C . VAL A 1 192 ? 5.373 -0.482 -33.582 1.00 15.29 195 VAL A C 1
ATOM 1472 O O . VAL A 1 192 ? 4.257 0.038 -33.631 1.00 18.56 195 VAL A O 1
ATOM 1476 N N . ASP A 1 193 ? 6.374 -0.117 -34.367 1.00 16.96 196 ASP A N 1
ATOM 1477 C CA . AS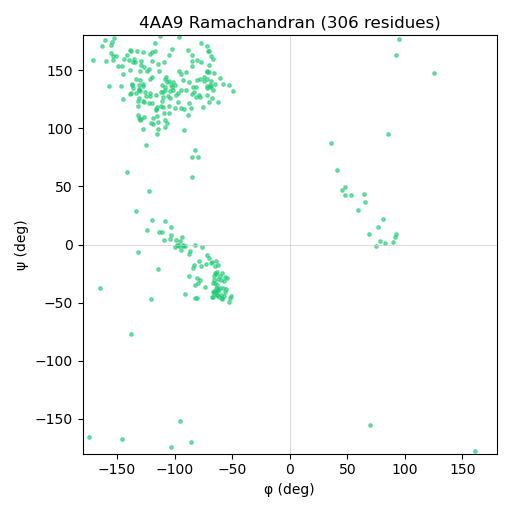P A 1 193 ? 6.244 1.029 -35.278 1.00 17.18 196 ASP A CA 1
ATOM 1478 C C . ASP A 1 193 ? 5.534 0.687 -36.585 1.00 22.84 196 ASP A C 1
ATOM 1479 O O . ASP A 1 193 ? 4.792 1.509 -37.133 1.00 20.91 196 ASP A O 1
ATOM 1484 N N . SER A 1 194 ? 5.759 -0.527 -37.073 1.00 18.59 197 SER A N 1
ATOM 1485 C CA . SER A 1 194 ? 5.205 -0.961 -38.347 1.00 17.30 197 SER A CA 1
ATOM 1486 C C . SER A 1 194 ? 5.432 -2.444 -38.528 1.00 19.27 197 SER A C 1
ATOM 1487 O O . SER A 1 194 ? 6.321 -3.031 -37.907 1.00 19.03 197 SER A O 1
ATOM 1490 N N . VAL A 1 195 ? 4.624 -3.042 -39.393 1.00 18.89 198 VAL A N 1
ATOM 1491 C CA . VAL A 1 195 ? 4.856 -4.396 -39.859 1.00 16.86 198 VAL A CA 1
ATOM 1492 C C . VAL A 1 195 ? 4.840 -4.320 -41.379 1.00 18.80 198 VAL A C 1
ATOM 1493 O O . VAL A 1 195 ? 3.796 -4.096 -41.987 1.00 25.29 198 VAL A O 1
ATOM 1497 N N . THR A 1 196 ? 6.000 -4.489 -41.982 1.00 15.72 199 THR A N 1
ATOM 1498 C CA . THR A 1 196 ? 6.098 -4.397 -43.440 1.00 20.07 199 THR A CA 1
ATOM 1499 C C . THR A 1 196 ? 6.446 -5.739 -44.078 1.00 24.80 199 THR A C 1
ATOM 1500 O O . THR A 1 196 ? 7.128 -6.573 -43.483 1.00 20.39 199 THR A O 1
ATOM 1504 N N . ILE A 1 197 ? 5.969 -5.941 -45.303 1.00 21.23 200 ILE A N 1
ATOM 1505 C CA . ILE A 1 197 ? 6.256 -7.161 -46.042 1.00 20.86 200 ILE A CA 1
ATOM 1506 C C . ILE A 1 197 ? 6.530 -6.737 -47.473 1.00 24.02 200 ILE A C 1
ATOM 1507 O O . ILE A 1 197 ? 5.749 -5.979 -48.043 1.00 22.44 200 ILE A O 1
ATOM 1512 N N . ASN A 1 198 ? 7.646 -7.198 -48.035 1.00 24.13 201 ASN A N 1
ATOM 1513 C CA . ASN A 1 198 ? 8.043 -6.796 -49.382 1.00 27.45 201 ASN A CA 1
ATOM 1514 C C . ASN A 1 198 ? 8.226 -5.284 -49.487 1.00 28.97 201 ASN A C 1
ATOM 1515 O O . ASN A 1 198 ? 8.005 -4.698 -50.546 1.00 28.15 201 ASN A O 1
ATOM 1520 N N . GLY A 1 199 ? 8.614 -4.655 -48.381 1.00 29.06 202 GLY A N 1
ATOM 1521 C CA . GLY A 1 199 ? 8.928 -3.235 -48.380 1.00 29.66 202 GLY A CA 1
ATOM 1522 C C . GLY A 1 199 ? 7.743 -2.285 -48.407 1.00 29.54 202 GLY A C 1
ATOM 1523 O O . GLY A 1 199 ? 7.902 -1.095 -48.697 1.00 27.62 202 GLY A O 1
ATOM 1524 N N . VAL A 1 200 ? 6.554 -2.798 -48.113 1.00 23.21 203 VAL A N 1
ATOM 1525 C CA . VAL A 1 200 ? 5.367 -1.951 -48.034 1.00 23.60 203 VAL A CA 1
ATOM 1526 C C . VAL A 1 200 ? 4.613 -2.170 -46.731 1.00 25.76 203 VAL A C 1
ATOM 1527 O O . VAL A 1 200 ? 4.697 -3.238 -46.115 1.00 21.18 203 VAL A O 1
ATOM 1531 N N . ALA A 1 201 ? 3.880 -1.141 -46.322 1.00 22.18 204 ALA A N 1
ATOM 1532 C CA . ALA A 1 201 ? 3.107 -1.174 -45.093 1.00 25.29 204 ALA A CA 1
ATOM 1533 C C . ALA A 1 201 ? 1.969 -2.167 -45.228 1.00 26.49 204 ALA A C 1
ATOM 1534 O O . ALA A 1 201 ? 1.176 -2.095 -46.167 1.00 27.02 204 ALA A O 1
ATOM 1536 N N . VAL A 1 202 ? 1.880 -3.105 -44.291 1.00 19.26 205 VAL A N 1
ATOM 1537 C CA . VAL A 1 202 ? 0.777 -4.055 -44.335 1.00 20.19 205 VAL A CA 1
ATOM 1538 C C . VAL A 1 202 ? -0.083 -4.001 -43.082 1.00 20.99 205 VAL A C 1
ATOM 1539 O O . VAL A 1 202 ? -1.308 -3.942 -43.163 1.00 24.71 205 VAL A O 1
ATOM 1543 N N . ALA A 1 203 ? 0.565 -3.990 -41.921 1.00 18.69 206 ALA A N 1
ATOM 1544 C CA . ALA A 1 203 ? -0.145 -4.009 -40.650 1.00 18.28 206 ALA A CA 1
ATOM 1545 C C . ALA A 1 203 ? 0.533 -3.059 -39.682 1.00 15.75 206 ALA A C 1
ATOM 1546 O O . ALA A 1 203 ? 1.652 -2.599 -39.932 1.00 18.36 206 ALA A O 1
ATOM 1548 N N . CYS A 1 204 ? -0.139 -2.772 -38.574 1.00 19.88 207 CYS A N 1
ATOM 1549 C CA A CYS A 1 204 ? 0.399 -1.854 -37.588 0.81 19.82 207 CYS A CA 1
ATOM 1550 C CA B CYS A 1 204 ? 0.420 -1.858 -37.588 0.19 19.87 207 CYS A CA 1
ATOM 1551 C C . CYS A 1 204 ? 0.802 -0.561 -38.274 1.00 21.22 207 CYS A C 1
ATOM 1552 O O . CYS A 1 204 ? 1.872 0.000 -38.003 1.00 22.21 207 CYS A O 1
ATOM 1557 N N . VAL A 1 205 ? -0.054 -0.103 -39.176 1.00 21.63 208 VAL A N 1
ATOM 1558 C CA . VAL A 1 205 ? 0.247 1.113 -39.917 1.00 20.84 208 VAL A CA 1
ATOM 1559 C C . VAL A 1 205 ? 0.041 2.321 -39.022 1.00 19.29 208 VAL A C 1
ATOM 1560 O O . VAL A 1 205 ? -1.055 2.567 -38.515 1.00 21.97 208 VAL A O 1
ATOM 1564 N N . GLY A 1 206 ? 1.120 3.059 -38.804 1.00 22.02 209 GLY A N 1
ATOM 1565 C CA . GLY A 1 206 ? 1.085 4.194 -37.904 1.00 23.38 209 GLY A CA 1
ATOM 1566 C C . GLY A 1 206 ? 1.456 3.791 -36.491 1.00 25.90 209 GLY A C 1
ATOM 1567 O O . GLY A 1 206 ? 1.377 4.597 -35.568 1.00 26.13 209 GLY A O 1
ATOM 1568 N N . GLY A 1 207 ? 1.867 2.535 -36.329 1.00 19.42 210 GLY A N 1
ATOM 1569 C CA . GLY A 1 207 ? 2.243 2.014 -35.020 1.00 19.95 210 GLY A CA 1
ATOM 1570 C C . GLY A 1 207 ? 1.107 1.345 -34.266 1.00 19.50 210 GLY A C 1
ATOM 1571 O O . GLY A 1 207 ? -0.071 1.530 -34.575 1.00 22.17 210 GLY A O 1
ATOM 1572 N N . CYS A 1 208 ? 1.465 0.561 -33.251 1.00 18.17 211 CYS A N 1
ATOM 1573 C CA . CYS A 1 208 ? 0.494 -0.201 -32.485 1.00 15.27 211 CYS A CA 1
ATOM 1574 C C . CYS A 1 208 ? 1.134 -0.644 -31.179 1.00 15.16 211 CYS A C 1
ATOM 1575 O O . CYS A 1 208 ? 2.344 -0.502 -31.001 1.00 17.32 211 CYS A O 1
ATOM 1578 N N . GLN A 1 209 ? 0.315 -1.196 -30.289 1.00 15.20 212 GLN A N 1
ATOM 1579 C CA . GLN A 1 209 ? 0.802 -1.722 -29.006 1.00 14.50 212 GLN A CA 1
ATOM 1580 C C . GLN A 1 209 ? 0.954 -3.241 -29.072 1.00 17.29 212 GLN A C 1
ATOM 1581 O O . GLN A 1 209 ? 0.089 -3.931 -29.620 1.00 15.77 212 GLN A O 1
ATOM 1587 N N . ALA A 1 210 ? 2.058 -3.748 -28.519 1.00 13.20 213 ALA A N 1
ATOM 1588 C CA . ALA A 1 210 ? 2.328 -5.182 -28.493 1.00 11.18 213 ALA A CA 1
ATOM 1589 C C . ALA A 1 210 ? 2.813 -5.594 -27.114 1.00 13.34 213 ALA A C 1
ATOM 1590 O O . ALA A 1 210 ? 3.301 -4.764 -26.344 1.00 14.67 213 ALA A O 1
ATOM 1592 N N . ILE A 1 211 ? 2.688 -6.882 -26.818 1.00 13.82 214 ILE A N 1
ATOM 1593 C CA . ILE A 1 211 ? 3.306 -7.446 -25.617 1.00 12.60 214 ILE A CA 1
ATOM 1594 C C . ILE A 1 211 ? 4.157 -8.649 -25.989 1.00 12.31 214 ILE A C 1
ATOM 1595 O O . ILE A 1 211 ? 3.924 -9.300 -27.010 1.00 13.87 214 ILE A O 1
ATOM 1600 N N . LEU A 1 212 ? 5.177 -8.932 -25.186 1.00 12.21 215 LEU A N 1
ATOM 1601 C CA . LEU A 1 212 ? 5.908 -10.180 -25.342 1.00 12.83 215 LEU A CA 1
ATOM 1602 C C . LEU A 1 212 ? 5.308 -11.193 -24.373 1.00 13.60 215 LEU A C 1
ATOM 1603 O O . LEU A 1 212 ? 5.350 -10.986 -23.154 1.00 15.26 215 LEU A O 1
ATOM 1608 N N . ASP A 1 213 ? 4.749 -12.275 -24.912 1.00 12.87 216 ASP A N 1
ATOM 1609 C CA . ASP A 1 213 ? 3.985 -13.227 -24.106 1.00 12.81 216 ASP A CA 1
ATOM 1610 C C . ASP A 1 213 ? 4.472 -14.669 -24.278 1.00 13.43 216 ASP A C 1
ATOM 1611 O O . ASP A 1 213 ? 4.120 -15.366 -25.244 1.00 14.28 216 ASP A O 1
ATOM 1616 N N . THR A 1 214 ? 5.275 -15.121 -23.320 1.00 12.58 217 THR A N 1
ATOM 1617 C CA . THR A 1 214 ? 5.871 -16.446 -23.393 1.00 11.30 217 THR A CA 1
ATOM 1618 C C . THR A 1 214 ? 4.863 -17.580 -23.258 1.00 16.35 217 THR A C 1
ATOM 1619 O O . THR A 1 214 ? 5.181 -18.726 -23.567 1.00 17.63 217 THR A O 1
ATOM 1623 N N . GLY A 1 215 ? 3.661 -17.268 -22.783 1.00 15.01 218 GLY A N 1
ATOM 1624 C CA . GLY A 1 215 ? 2.629 -18.276 -22.604 1.00 14.50 218 GLY A CA 1
ATOM 1625 C C . GLY A 1 215 ? 1.948 -18.696 -23.900 1.00 19.75 218 GLY A C 1
ATOM 1626 O O . GLY A 1 215 ? 1.334 -19.759 -23.970 1.00 20.04 218 GLY A O 1
ATOM 1627 N N . THR A 1 216 ? 2.083 -17.861 -24.929 1.00 16.85 219 THR A N 1
ATOM 1628 C CA . THR A 1 216 ? 1.350 -18.023 -26.190 1.00 17.14 219 THR A CA 1
ATOM 1629 C C . THR A 1 216 ? 2.257 -18.619 -27.260 1.00 18.65 219 THR A C 1
ATOM 1630 O O . THR A 1 216 ? 3.397 -18.187 -27.426 1.00 18.45 219 THR A O 1
ATOM 1634 N N . SER A 1 217 ? 1.762 -19.600 -28.010 1.00 18.20 220 SER A N 1
ATOM 1635 C CA . SER A 1 217 ? 2.591 -20.185 -29.050 1.00 20.30 220 SER A CA 1
ATOM 1636 C C . SER A 1 217 ? 2.637 -19.332 -30.314 1.00 22.23 220 SER A C 1
ATOM 1637 O O . SER A 1 217 ? 3.666 -19.291 -30.983 1.00 24.46 220 SER A O 1
ATOM 1640 N N . VAL A 1 218 ? 1.538 -18.647 -30.628 1.00 17.84 221 VAL A N 1
ATOM 1641 C CA . VAL A 1 218 ? 1.415 -17.977 -31.925 1.00 19.37 221 VAL A CA 1
ATOM 1642 C C . VAL A 1 218 ? 1.627 -16.471 -31.832 1.00 17.99 221 VAL A C 1
ATOM 1643 O O . VAL A 1 218 ? 1.996 -15.947 -30.776 1.00 17.40 221 VAL A O 1
ATOM 1647 N N . LEU A 1 219 ? 1.413 -15.778 -32.944 1.00 16.52 222 LEU A N 1
ATOM 1648 C CA . LEU A 1 219 ? 1.527 -14.333 -32.966 1.00 14.10 222 LEU A CA 1
ATOM 1649 C C . LEU A 1 219 ? 0.142 -13.779 -33.277 1.00 17.44 222 LEU A C 1
ATOM 1650 O O . LEU A 1 219 ? -0.365 -13.956 -34.391 1.00 17.77 222 LEU A O 1
ATOM 1655 N N . PHE A 1 220 ? -0.475 -13.139 -32.286 1.00 15.97 223 PHE A N 1
ATOM 1656 C CA . PHE A 1 220 ? -1.823 -12.575 -32.429 1.00 16.66 223 PHE A CA 1
ATOM 1657 C C . PHE A 1 220 ? -1.793 -11.108 -32.812 1.00 18.88 223 PHE A C 1
ATOM 1658 O O . PHE A 1 220 ? -0.905 -10.368 -32.397 1.00 16.69 223 PHE A O 1
ATOM 1666 N N . GLY A 1 221 ? -2.790 -10.691 -33.592 1.00 18.65 224 GLY A N 1
ATOM 1667 C CA . GLY A 1 221 ? -3.003 -9.283 -33.879 1.00 19.19 224 GLY A CA 1
ATOM 1668 C C . GLY A 1 221 ? -4.462 -9.058 -34.228 1.00 20.92 224 GLY A C 1
ATOM 1669 O O . GLY A 1 221 ? -5.217 -10.021 -34.371 1.00 19.05 224 GLY A O 1
ATOM 1670 N N . PRO A 1 222 ? -4.871 -7.785 -34.350 1.00 19.43 225 PRO A N 1
ATOM 1671 C CA . PRO A 1 222 ? -6.236 -7.484 -34.801 1.00 21.49 225 PRO A CA 1
ATOM 1672 C C . PRO A 1 222 ? -6.541 -8.212 -36.115 1.00 20.08 225 PRO A C 1
ATOM 1673 O O . PRO A 1 222 ? -5.703 -8.242 -37.015 1.00 19.46 225 PRO A O 1
ATOM 1677 N N . SER A 1 223 ? -7.741 -8.780 -36.223 1.00 23.26 226 SER A N 1
ATOM 1678 C CA A SER A 1 223 ? -8.117 -9.597 -37.380 0.64 24.81 226 SER A CA 1
ATOM 1679 C CA B SER A 1 223 ? -8.110 -9.600 -37.376 0.36 24.83 226 SER A CA 1
ATOM 1680 C C . SER A 1 223 ? -7.887 -8.917 -38.726 1.00 22.28 226 SER A C 1
ATOM 1681 O O . SER A 1 223 ? -7.356 -9.523 -39.651 1.00 23.51 226 SER A O 1
ATOM 1686 N N . SER A 1 224 ? -8.292 -7.657 -38.845 1.00 26.44 227 SER A N 1
ATOM 1687 C CA . SER A 1 224 ? -8.136 -6.975 -40.127 1.00 25.90 227 SER A CA 1
ATOM 1688 C C . SER A 1 224 ? -6.676 -6.934 -40.570 1.00 19.97 227 SER A C 1
ATOM 1689 O O . SER A 1 224 ? -6.358 -7.234 -41.719 1.00 25.62 227 SER A O 1
ATOM 1692 N N . ASP A 1 225 ? -5.777 -6.579 -39.652 1.00 20.98 228 ASP A N 1
ATOM 1693 C CA . ASP A 1 225 ? -4.359 -6.515 -39.979 1.00 18.38 228 ASP A CA 1
ATOM 1694 C C . ASP A 1 225 ? -3.800 -7.897 -40.284 1.00 15.00 228 ASP A C 1
ATOM 1695 O O . ASP A 1 225 ? -2.958 -8.053 -41.161 1.00 17.67 228 ASP A O 1
ATOM 1700 N N . ILE A 1 226 ? -4.222 -8.884 -39.494 1.00 19.46 229 ILE A N 1
ATOM 1701 C CA . ILE A 1 226 ? -3.694 -10.232 -39.643 1.00 18.47 229 ILE A CA 1
ATOM 1702 C C . ILE A 1 226 ? -4.098 -10.811 -40.990 1.00 16.75 229 ILE A C 1
ATOM 1703 O O . ILE A 1 226 ? -3.291 -11.449 -41.661 1.00 19.00 229 ILE A O 1
ATOM 1708 N N . LEU A 1 227 ? -5.336 -10.555 -41.397 1.00 21.65 230 LEU A N 1
ATOM 1709 C CA . LEU A 1 227 ? -5.798 -11.031 -42.698 1.00 23.24 230 LEU A CA 1
ATOM 1710 C C . LEU A 1 227 ? -4.959 -10.447 -43.828 1.00 22.21 230 LEU A C 1
ATOM 1711 O O . LEU A 1 227 ? -4.662 -11.133 -44.805 1.00 23.56 230 LEU A O 1
ATOM 1716 N N . LYS A 1 228 ? -4.557 -9.188 -43.686 1.00 20.17 231 LYS A N 1
ATOM 1717 C CA . LYS A 1 228 ? -3.670 -8.580 -44.669 1.00 21.06 231 LYS A CA 1
ATOM 1718 C C . LYS A 1 228 ? -2.320 -9.281 -44.697 1.00 19.76 231 LYS A C 1
ATOM 1719 O O . LYS A 1 228 ? -1.721 -9.450 -45.745 1.00 21.60 231 LYS A O 1
ATOM 1725 N N . ILE A 1 229 ? -1.831 -9.695 -43.532 1.00 19.43 232 ILE A N 1
ATOM 1726 C CA . ILE A 1 229 ? -0.587 -10.440 -43.494 1.00 15.26 232 ILE A CA 1
ATOM 1727 C C . ILE A 1 229 ? -0.727 -11.816 -44.158 1.00 17.15 232 ILE A C 1
ATOM 1728 O O . ILE A 1 229 ? 0.140 -12.220 -44.933 1.00 18.62 232 ILE A O 1
ATOM 1733 N N . GLN A 1 230 ? -1.813 -12.527 -43.855 1.00 19.44 233 GLN A N 1
ATOM 1734 C CA . GLN A 1 230 ? -2.023 -13.851 -44.441 1.00 17.31 233 GLN A CA 1
ATOM 1735 C C . GLN A 1 230 ? -2.009 -13.739 -45.962 1.00 21.64 233 GLN A C 1
ATOM 1736 O O . GLN A 1 230 ? -1.370 -14.535 -46.643 1.00 19.20 233 GLN A O 1
ATOM 1742 N N . MET A 1 231 ? -2.691 -12.728 -46.484 1.00 22.17 234 MET A N 1
ATOM 1743 C CA . MET A 1 231 ? -2.746 -12.543 -47.930 1.00 22.17 234 MET A CA 1
ATOM 1744 C C . MET A 1 231 ? -1.373 -12.201 -48.498 1.00 20.68 234 MET A C 1
ATOM 1745 O O . MET A 1 231 ? -0.975 -12.723 -49.543 1.00 23.17 234 MET A O 1
ATOM 1750 N N . ALA A 1 232 ? -0.643 -11.332 -47.800 1.00 20.65 235 ALA A N 1
ATOM 1751 C CA . ALA A 1 232 ? 0.684 -10.934 -48.249 1.00 21.36 235 ALA A CA 1
ATOM 1752 C C . ALA A 1 232 ? 1.704 -12.064 -48.236 1.00 23.96 235 ALA A C 1
ATOM 1753 O O . ALA A 1 232 ? 2.666 -12.032 -48.996 1.00 24.48 235 ALA A O 1
ATOM 1755 N N . ILE A 1 233 ? 1.516 -13.057 -47.368 1.00 21.12 236 ILE A N 1
ATOM 1756 C CA . ILE A 1 233 ? 2.457 -14.173 -47.326 1.00 17.68 236 ILE A CA 1
ATOM 1757 C C . ILE A 1 233 ? 2.018 -15.336 -48.213 1.00 22.93 236 ILE A C 1
ATOM 1758 O O . ILE A 1 233 ? 2.708 -16.352 -48.311 1.00 24.88 236 ILE A O 1
ATOM 1763 N N . GLY A 1 234 ? 0.868 -15.174 -48.862 1.00 23.76 237 GLY A N 1
ATOM 1764 C CA . GLY A 1 234 ? 0.386 -16.172 -49.804 1.00 24.21 237 GLY A CA 1
ATOM 1765 C C . GLY A 1 234 ? -0.296 -17.344 -49.130 1.00 26.89 237 GLY A C 1
ATOM 1766 O O . GLY A 1 234 ? -0.382 -18.438 -49.702 1.00 28.54 237 GLY A O 1
ATOM 1767 N N . ALA A 1 235 ? -0.771 -17.122 -47.907 1.00 23.63 238 ALA A N 1
ATOM 1768 C CA . ALA A 1 235 ? -1.504 -18.152 -47.184 1.00 23.81 238 ALA A CA 1
ATOM 1769 C C . ALA A 1 235 ? -2.978 -18.144 -47.565 1.00 28.18 238 ALA A C 1
ATOM 1770 O O . ALA A 1 235 ? -3.526 -17.114 -47.968 1.00 30.18 238 ALA A O 1
ATOM 1772 N N . THR A 1 236 ? -3.614 -19.303 -47.430 1.00 24.92 239 THR A N 1
ATOM 1773 C CA . THR A 1 236 ? -5.014 -19.474 -47.787 1.00 26.53 239 THR A CA 1
ATOM 1774 C C . THR A 1 236 ? -5.778 -20.076 -46.614 1.00 25.23 239 THR A C 1
ATOM 1775 O O . THR A 1 236 ? -5.294 -21.008 -45.971 1.00 23.66 239 THR A O 1
ATOM 1779 N N . GLU A 1 237 ? -6.968 -19.551 -46.334 1.00 22.47 240 GLU A N 1
ATOM 1780 C CA . GLU A 1 237 ? -7.792 -20.080 -45.259 1.00 23.21 240 GLU A CA 1
ATOM 1781 C C . GLU A 1 237 ? -8.245 -21.507 -45.556 1.00 26.21 240 GLU A C 1
ATOM 1782 O O . GLU A 1 237 ? -8.614 -21.832 -46.688 1.00 28.63 240 GLU A O 1
ATOM 1788 N N . ASN A 1 238 ? -8.205 -22.359 -44.538 1.00 21.33 241 ASN A N 1
ATOM 1789 C CA . ASN A 1 238 ? -8.722 -23.719 -44.683 1.00 18.99 241 ASN A CA 1
ATOM 1790 C C . ASN A 1 238 ? -9.971 -23.950 -43.839 1.00 23.71 241 ASN A C 1
ATOM 1791 O O . ASN A 1 238 ? -10.434 -23.050 -43.135 1.00 23.00 241 ASN A O 1
ATOM 1796 N N . ARG A 1 239 ? -10.525 -25.156 -43.907 1.00 21.82 242 ARG A N 1
ATOM 1797 C CA . ARG A 1 239 ? -11.771 -25.438 -43.201 1.00 22.42 242 ARG A CA 1
ATOM 1798 C C . ARG A 1 239 ? -11.638 -25.526 -41.680 1.00 24.11 242 ARG A C 1
ATOM 1799 O O . ARG A 1 239 ? -12.651 -25.592 -40.974 1.00 31.22 242 ARG A O 1
ATOM 1807 N N . TYR A 1 240 ? -10.407 -25.524 -41.171 1.00 21.00 243 TYR A N 1
ATOM 1808 C CA . TYR A 1 240 ? -10.200 -25.515 -39.723 1.00 24.31 243 TYR A CA 1
ATOM 1809 C C . TYR A 1 240 ? -10.197 -24.079 -39.208 1.00 27.96 243 TYR A C 1
ATOM 1810 O O . TYR A 1 240 ? -10.151 -23.842 -37.997 1.00 27.58 243 TYR A O 1
ATOM 1819 N N . GLY A 1 241 ? -10.208 -23.126 -40.133 1.00 24.79 244 GLY A N 1
ATOM 1820 C CA . GLY A 1 241 ? -10.176 -21.719 -39.771 1.00 27.31 244 GLY A CA 1
ATOM 1821 C C . GLY A 1 241 ? -8.763 -21.183 -39.655 1.00 29.87 244 GLY A C 1
ATOM 1822 O O . GLY A 1 241 ? -8.554 -20.020 -39.302 1.00 28.83 244 GLY A O 1
ATOM 1823 N N . GLU A 1 242 ? -7.785 -22.034 -39.943 1.00 23.04 245 GLU A N 1
ATOM 1824 C CA . GLU A 1 242 ? -6.394 -21.613 -39.953 1.00 25.33 245 GLU A CA 1
ATOM 1825 C C . GLU A 1 242 ? -5.979 -21.268 -41.378 1.00 22.87 245 GLU A C 1
ATOM 1826 O O . GLU A 1 242 ? -6.775 -21.391 -42.312 1.00 23.70 245 GLU A O 1
ATOM 1832 N N . PHE A 1 243 ? -4.736 -20.830 -41.539 1.00 20.48 246 PHE A N 1
ATOM 1833 C CA . PHE 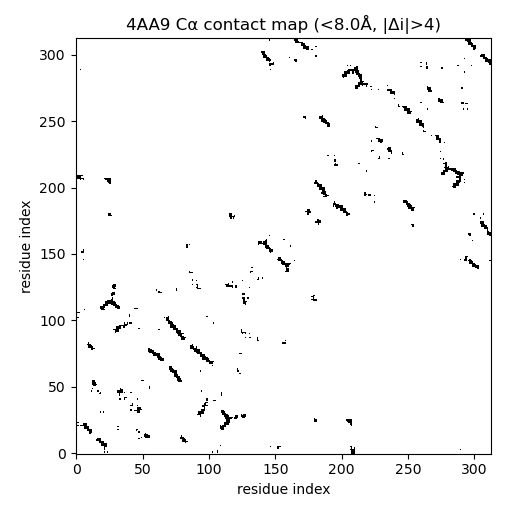A 1 243 ? -4.229 -20.428 -42.841 1.00 22.70 246 PHE A CA 1
ATOM 1834 C C . PHE A 1 243 ? -3.019 -21.262 -43.183 1.00 25.13 246 PHE A C 1
ATOM 1835 O O . PHE A 1 243 ? -2.088 -21.377 -42.380 1.00 26.48 246 PHE A O 1
ATOM 1843 N N . ASP A 1 244 ? -3.034 -21.875 -44.360 1.00 21.19 247 ASP A N 1
ATOM 1844 C CA . ASP A 1 244 ? -1.912 -22.717 -44.743 1.00 19.18 247 ASP A CA 1
ATOM 1845 C C . ASP A 1 244 ? -1.232 -22.291 -46.034 1.00 23.16 247 ASP A C 1
ATOM 1846 O O . ASP A 1 244 ? -1.755 -21.487 -46.804 1.00 24.21 247 ASP A O 1
ATOM 1851 N N . VAL A 1 245 ? -0.031 -22.809 -46.229 1.00 21.10 248 VAL A N 1
ATOM 1852 C CA . VAL A 1 245 ? 0.755 -22.529 -47.413 1.00 25.94 248 VAL A CA 1
ATOM 1853 C C . VAL A 1 245 ? 1.356 -23.831 -47.897 1.00 25.94 248 VAL A C 1
ATOM 1854 O O . VAL A 1 245 ? 1.501 -24.784 -47.133 1.00 24.45 248 VAL A O 1
ATOM 1858 N N . ASN A 1 246 ? 1.705 -23.872 -49.174 1.00 26.77 249 ASN A N 1
ATOM 1859 C CA . ASN A 1 246 ? 2.446 -24.993 -49.711 1.00 28.38 249 ASN A CA 1
ATOM 1860 C C . ASN A 1 246 ? 3.856 -24.956 -49.144 1.00 29.44 249 ASN A C 1
ATOM 1861 O O . ASN A 1 246 ? 4.555 -23.954 -49.282 1.00 27.39 249 ASN A O 1
ATOM 1866 N N . CYS A 1 247 ? 4.270 -26.036 -48.487 1.00 25.20 250 CYS A N 1
ATOM 1867 C CA . CYS A 1 247 ? 5.603 -26.094 -47.898 1.00 26.52 250 CYS A CA 1
ATOM 1868 C C . CYS A 1 247 ? 6.695 -25.798 -48.925 1.00 30.46 250 CYS A C 1
ATOM 1869 O O . CYS A 1 247 ? 7.757 -25.284 -48.582 1.00 27.52 250 CYS A O 1
ATOM 1872 N N . GLY A 1 248 ? 6.426 -26.117 -50.187 1.00 28.15 251 GLY A N 1
ATOM 1873 C CA . GLY A 1 248 ? 7.393 -25.892 -51.248 1.00 28.85 251 GLY A CA 1
ATOM 1874 C C . GLY A 1 248 ? 7.599 -24.423 -51.563 1.00 31.72 251 GLY A C 1
ATOM 1875 O O . GLY A 1 248 ? 8.534 -24.056 -52.279 1.00 36.56 251 GLY A O 1
ATOM 1876 N N . ASN A 1 249 ? 6.728 -23.576 -51.026 1.00 27.41 252 ASN A N 1
ATOM 1877 C CA . ASN A 1 249 ? 6.813 -22.137 -51.268 1.00 27.74 252 ASN A CA 1
ATOM 1878 C C . ASN A 1 249 ? 7.580 -21.369 -50.196 1.00 31.58 252 ASN A C 1
ATOM 1879 O O . ASN A 1 249 ? 7.788 -20.162 -50.322 1.00 28.33 252 ASN A O 1
ATOM 1884 N N . LEU A 1 250 ? 7.997 -22.063 -49.142 1.00 26.67 253 LEU A N 1
ATOM 1885 C CA . LEU A 1 250 ? 8.694 -21.398 -48.045 1.00 26.42 253 LEU A CA 1
ATOM 1886 C C . LEU A 1 250 ? 9.952 -20.694 -48.534 1.00 30.09 253 LEU A C 1
ATOM 1887 O O . LEU A 1 250 ? 10.281 -19.601 -48.074 1.00 27.69 253 LEU A O 1
ATOM 1892 N N . ARG A 1 251 ? 10.642 -21.320 -49.482 1.00 30.66 254 ARG A N 1
ATOM 1893 C CA . ARG A 1 251 ? 11.878 -20.771 -50.029 1.00 33.53 254 ARG A CA 1
ATOM 1894 C C . ARG A 1 251 ? 11.661 -19.432 -50.727 1.00 31.26 254 ARG A C 1
ATOM 1895 O O . ARG A 1 251 ? 12.557 -18.590 -50.764 1.00 37.17 254 ARG A O 1
ATOM 1903 N N . SER A 1 252 ? 10.469 -19.238 -51.279 1.00 30.97 255 SER A N 1
ATOM 1904 C CA . SER A 1 252 ? 10.195 -18.060 -52.093 1.00 31.26 255 SER A CA 1
ATOM 1905 C C . SER A 1 252 ? 9.256 -17.065 -51.414 1.00 32.25 255 SER A C 1
ATOM 1906 O O . SER A 1 252 ? 8.883 -16.049 -52.003 1.00 29.84 255 SER A O 1
ATOM 1909 N N . MET A 1 253 ? 8.878 -17.354 -50.172 1.00 25.51 256 MET A N 1
ATOM 1910 C CA . MET A 1 253 ? 7.967 -16.484 -49.434 1.00 26.32 256 MET A CA 1
ATOM 1911 C C . MET A 1 253 ? 8.682 -15.280 -48.819 1.00 19.74 256 MET A C 1
ATOM 1912 O O . MET A 1 253 ? 9.900 -15.301 -48.629 1.00 23.13 256 MET A O 1
ATOM 1917 N N . PRO A 1 254 ? 7.921 -14.223 -48.504 1.00 18.10 257 PRO A N 1
ATOM 1918 C CA . PRO A 1 254 ? 8.554 -12.994 -48.020 1.00 20.92 257 PRO A CA 1
ATOM 1919 C C . PRO A 1 254 ? 8.838 -12.985 -46.526 1.00 26.41 257 PRO A C 1
ATOM 1920 O O . PRO A 1 254 ? 8.228 -13.718 -45.751 1.00 23.09 257 PRO A O 1
ATOM 1924 N N . THR A 1 255 ? 9.778 -12.137 -46.135 1.00 21.81 258 THR A N 1
ATOM 1925 C CA . THR A 1 255 ? 10.065 -11.902 -44.732 1.00 23.70 258 THR A CA 1
ATOM 1926 C C . THR A 1 255 ? 9.028 -10.932 -44.183 1.00 23.26 258 THR A C 1
ATOM 1927 O O . THR A 1 255 ? 8.611 -10.008 -44.884 1.00 23.64 258 THR A O 1
ATOM 1931 N N . VAL A 1 256 ? 8.586 -11.149 -42.943 1.00 18.93 259 VAL A N 1
ATOM 1932 C CA . VAL A 1 256 ? 7.677 -10.211 -42.303 1.00 18.91 259 VAL A CA 1
ATOM 1933 C C . VAL A 1 256 ? 8.488 -9.428 -41.286 1.00 21.55 259 VAL A C 1
ATOM 1934 O O . VAL A 1 256 ? 9.069 -10.007 -40.372 1.00 20.95 259 VAL A O 1
ATOM 1938 N N . VAL A 1 257 ? 8.546 -8.113 -41.460 1.00 18.22 260 VAL A N 1
ATOM 1939 C CA . VAL A 1 257 ? 9.436 -7.286 -40.647 1.00 20.80 260 VAL A CA 1
ATOM 1940 C C . VAL A 1 257 ? 8.690 -6.489 -39.586 1.00 18.27 260 VAL A C 1
ATOM 1941 O O . VAL A 1 257 ? 7.886 -5.605 -39.902 1.00 17.34 260 VAL A O 1
ATOM 1945 N N . PHE A 1 258 ? 8.934 -6.826 -38.316 1.00 16.60 261 PHE A N 1
ATOM 1946 C CA . PHE A 1 258 ? 8.443 -6.022 -37.211 1.00 17.75 261 PHE A CA 1
ATOM 1947 C C . PHE A 1 258 ? 9.452 -4.931 -36.910 1.00 16.89 261 PHE A C 1
ATOM 1948 O O . PHE A 1 258 ? 10.616 -5.221 -36.628 1.00 18.97 261 PHE A O 1
ATOM 1956 N N . GLU A 1 259 ? 9.011 -3.678 -36.986 1.00 16.31 262 GLU A N 1
ATOM 1957 C CA . GLU A 1 259 ? 9.881 -2.566 -36.625 1.00 20.33 262 GLU A CA 1
ATOM 1958 C C . GLU A 1 259 ? 9.595 -2.137 -35.193 1.00 16.97 262 GLU A C 1
ATOM 1959 O O . GLU A 1 259 ? 8.464 -1.814 -34.847 1.00 18.72 262 GLU A O 1
ATOM 1965 N N . ILE A 1 260 ? 10.624 -2.169 -34.352 1.00 16.52 263 ILE A N 1
ATOM 1966 C CA . ILE A 1 260 ? 10.466 -1.842 -32.949 1.00 18.01 263 ILE A CA 1
ATOM 1967 C C . ILE A 1 260 ? 11.556 -0.871 -32.540 1.00 20.31 263 ILE A C 1
ATOM 1968 O O . ILE A 1 260 ? 12.746 -1.157 -32.702 1.00 17.62 263 ILE A O 1
ATOM 1973 N N . ASN A 1 261 ? 11.129 0.274 -32.012 1.00 19.49 264 ASN A N 1
ATOM 1974 C CA . ASN A 1 261 ? 12.023 1.371 -31.657 1.00 19.91 264 ASN A CA 1
ATOM 1975 C C . ASN A 1 261 ? 12.993 1.668 -32.789 1.00 22.59 264 ASN A C 1
ATOM 1976 O O . ASN A 1 261 ? 14.189 1.856 -32.573 1.00 23.70 264 ASN A O 1
ATOM 1981 N N . GLY A 1 262 ? 12.464 1.668 -34.008 1.00 21.97 265 GLY A N 1
ATOM 1982 C CA . GLY A 1 262 ? 13.232 2.054 -35.177 1.00 24.77 265 GLY A CA 1
ATOM 1983 C C . GLY A 1 262 ? 14.186 1.016 -35.736 1.00 26.83 265 GLY A C 1
ATOM 1984 O O . GLY A 1 262 ? 14.913 1.305 -36.682 1.00 29.62 265 GLY A O 1
ATOM 1985 N N . ARG A 1 263 ? 14.200 -0.184 -35.160 1.00 22.35 266 ARG A N 1
ATOM 1986 C CA . ARG A 1 263 ? 15.050 -1.252 -35.671 1.00 19.80 266 ARG A CA 1
ATOM 1987 C C . ARG A 1 263 ? 14.196 -2.382 -36.218 1.00 20.18 266 ARG A C 1
ATOM 1988 O O . ARG A 1 263 ? 13.043 -2.547 -35.808 1.00 20.69 266 ARG A O 1
ATOM 1996 N N . ASP A 1 264 ? 14.769 -3.152 -37.137 1.00 20.84 267 ASP A N 1
ATOM 1997 C CA . ASP A 1 264 ? 14.038 -4.208 -37.832 1.00 19.45 267 ASP A CA 1
ATOM 1998 C C . ASP A 1 264 ? 14.202 -5.578 -37.175 1.00 21.29 267 ASP A C 1
ATOM 1999 O O . ASP A 1 264 ? 15.314 -6.003 -36.840 1.00 21.84 267 ASP A O 1
ATOM 2004 N N . TYR A 1 265 ? 13.075 -6.266 -37.006 1.00 19.39 268 TYR A N 1
ATOM 2005 C CA . TYR A 1 265 ? 13.050 -7.625 -36.467 1.00 17.57 268 TYR A CA 1
ATOM 2006 C C . TYR A 1 265 ? 12.324 -8.521 -37.457 1.00 18.34 268 TYR A C 1
ATOM 2007 O O . TYR A 1 265 ? 11.116 -8.708 -37.366 1.00 20.29 268 TYR A O 1
ATOM 2016 N N . PRO A 1 266 ? 13.064 -9.038 -38.445 1.00 20.88 269 PRO A N 1
ATOM 2017 C CA . PRO A 1 266 ? 12.452 -9.873 -39.481 1.00 17.80 269 PRO A CA 1
ATOM 2018 C C . PRO A 1 266 ? 12.104 -11.263 -38.966 1.00 18.16 269 PRO A C 1
ATOM 2019 O O . PRO A 1 266 ? 12.810 -11.830 -38.133 1.00 20.18 269 PRO A O 1
ATOM 2023 N N . LEU A 1 267 ? 10.996 -11.790 -39.465 1.00 17.00 270 LEU A N 1
ATOM 2024 C CA . LEU A 1 267 ? 10.658 -13.191 -39.301 1.00 17.22 270 LEU A CA 1
ATOM 2025 C C . LEU A 1 267 ? 10.654 -13.838 -40.680 1.00 19.15 270 LEU A C 1
ATOM 2026 O O . LEU A 1 267 ? 9.882 -13.443 -41.559 1.00 20.16 270 LEU A O 1
ATOM 2031 N N . SER A 1 268 ? 11.533 -14.817 -40.861 1.00 18.77 271 SER A N 1
ATOM 2032 C CA . SER A 1 268 ? 11.599 -15.606 -42.093 1.00 21.28 271 SER A CA 1
ATOM 2033 C C . SER A 1 268 ? 10.365 -16.495 -42.232 1.00 21.81 271 SER A C 1
ATOM 2034 O O . SER A 1 268 ? 9.661 -16.735 -41.265 1.00 20.46 271 SER A O 1
ATOM 2037 N N . PRO A 1 269 ? 10.091 -16.991 -43.446 1.00 20.45 272 PRO A N 1
ATOM 2038 C CA . PRO A 1 269 ? 8.964 -17.917 -43.594 1.00 18.15 272 PRO A CA 1
ATOM 2039 C C . PRO A 1 269 ? 9.070 -19.134 -42.667 1.00 19.30 272 PRO A C 1
ATOM 2040 O O . PRO A 1 269 ? 8.057 -19.582 -42.126 1.00 19.91 272 PRO A O 1
ATOM 2044 N N . SER A 1 270 ? 10.271 -19.660 -42.474 1.00 21.71 273 SER A N 1
ATOM 2045 C CA . SER A 1 270 ? 10.420 -20.804 -41.583 1.00 23.26 273 SER A CA 1
ATOM 2046 C C . SER A 1 270 ? 10.064 -20.423 -40.145 1.00 23.35 273 SER A C 1
ATOM 2047 O O . SER A 1 270 ? 9.528 -21.238 -39.393 1.00 23.71 273 SER A O 1
ATOM 2050 N N . ALA A 1 271 ? 10.347 -19.181 -39.768 1.00 21.03 274 ALA A N 1
ATOM 2051 C CA . ALA A 1 271 ? 10.040 -18.717 -38.418 1.00 20.26 274 ALA A CA 1
ATOM 2052 C C . ALA A 1 271 ? 8.543 -18.473 -38.187 1.00 21.76 274 ALA A C 1
ATOM 2053 O O . ALA A 1 271 ? 8.027 -18.751 -37.102 1.00 19.51 274 ALA A O 1
ATOM 2055 N N . TYR A 1 272 ? 7.834 -17.965 -39.194 1.00 17.18 275 TYR A N 1
ATOM 2056 C CA . TYR A 1 272 ? 6.434 -17.600 -38.980 1.00 16.35 275 TYR A CA 1
ATOM 2057 C C . TYR A 1 272 ? 5.433 -18.651 -39.453 1.00 17.98 275 TYR A C 1
ATOM 2058 O O . TYR A 1 272 ? 4.228 -18.431 -39.380 1.00 18.57 275 TYR A O 1
ATOM 2067 N N . THR A 1 273 ? 5.941 -19.783 -39.925 1.00 19.18 276 THR A N 1
ATOM 2068 C CA . THR A 1 273 ? 5.083 -20.927 -40.226 1.00 22.06 276 THR A CA 1
ATOM 2069 C C . THR A 1 273 ? 5.476 -22.134 -39.386 1.00 22.59 276 THR A C 1
ATOM 2070 O O . THR A 1 273 ? 6.599 -22.227 -38.894 1.00 24.60 276 THR A O 1
ATOM 2074 N N . SER A 1 274 ? 4.535 -23.053 -39.214 1.00 20.42 277 SER A N 1
ATOM 2075 C CA . SER A 1 274 ? 4.846 -24.338 -38.621 1.00 19.71 277 SER A CA 1
ATOM 2076 C C . SER A 1 274 ? 4.782 -25.395 -39.709 1.00 22.31 277 SER A C 1
ATOM 2077 O O . SER A 1 274 ? 3.872 -25.384 -40.528 1.00 23.72 277 SER A O 1
ATOM 2080 N N . LYS A 1 275 ? 5.762 -26.289 -39.729 1.00 19.77 278 LYS A N 1
ATOM 2081 C CA . LYS A 1 275 ? 5.763 -27.390 -40.684 1.00 19.51 278 LYS A CA 1
ATOM 2082 C C . LYS A 1 275 ? 5.664 -28.714 -39.929 1.00 23.54 278 LYS A C 1
ATOM 2083 O O . LYS A 1 275 ? 6.561 -29.070 -39.162 1.00 25.94 278 LYS A O 1
ATOM 2089 N N . ASP A 1 276 ? 4.568 -29.439 -40.142 1.00 18.56 279 ASP A N 1
ATOM 2090 C CA . ASP A 1 276 ? 4.320 -30.675 -39.408 1.00 18.56 279 ASP A CA 1
ATOM 2091 C C . ASP A 1 276 ? 3.961 -31.744 -40.431 1.00 20.37 279 ASP A C 1
ATOM 2092 O O . ASP A 1 276 ? 2.884 -31.701 -41.022 1.00 18.62 279 ASP A O 1
ATOM 2097 N N . GLN A 1 277 ? 4.888 -32.673 -40.656 1.00 18.91 280 GLN A N 1
ATOM 2098 C CA . GLN A 1 277 ? 4.687 -33.779 -41.594 1.00 18.75 280 GLN A CA 1
ATOM 2099 C C . GLN A 1 277 ? 4.136 -33.298 -42.925 1.00 20.95 280 GLN A C 1
ATOM 2100 O O . GLN A 1 277 ? 3.133 -33.829 -43.432 1.00 17.85 280 GLN A O 1
ATOM 2106 N N . GLY A 1 278 ? 4.785 -32.278 -43.478 1.00 16.34 281 GLY A N 1
ATOM 2107 C CA . GLY A 1 278 ? 4.480 -31.787 -44.812 1.00 18.10 281 GLY A CA 1
ATOM 2108 C C . GLY A 1 278 ? 3.312 -30.823 -44.914 1.00 19.01 281 GLY A C 1
ATOM 2109 O O . GLY A 1 278 ? 2.968 -30.380 -46.006 1.00 20.42 281 GLY A O 1
ATOM 2110 N N . PHE A 1 279 ? 2.706 -30.498 -43.779 1.00 17.82 282 PHE A N 1
ATOM 2111 C CA . PHE A 1 279 ? 1.577 -29.581 -43.727 1.00 17.86 282 PHE A CA 1
ATOM 2112 C C . PHE A 1 279 ? 2.047 -28.290 -43.061 1.00 16.14 282 PHE A C 1
ATOM 2113 O O . PHE A 1 279 ? 2.460 -28.305 -41.904 1.00 17.30 282 PHE A O 1
ATOM 2121 N N . CYS A 1 280 ? 1.987 -27.183 -43.798 1.00 17.19 283 CYS A N 1
ATOM 2122 C CA A CYS A 1 280 ? 2.534 -25.915 -43.303 0.67 19.96 283 CYS A CA 1
ATOM 2123 C CA B CYS A 1 280 ? 2.538 -25.913 -43.327 0.33 19.95 283 CYS A CA 1
ATOM 2124 C C . CYS A 1 280 ? 1.443 -24.901 -43.001 1.00 20.28 283 CYS A C 1
ATOM 2125 O O . CYS A 1 280 ? 0.612 -24.590 -43.847 1.00 20.04 283 CYS A O 1
ATOM 2130 N N . THR A 1 281 ? 1.451 -24.375 -41.778 1.00 17.51 284 THR A N 1
ATOM 2131 C CA . THR A 1 281 ? 0.432 -23.422 -41.368 1.00 20.40 284 THR A CA 1
ATOM 2132 C C . THR A 1 281 ? 1.037 -22.095 -40.917 1.00 19.60 284 THR A C 1
ATOM 2133 O O . THR A 1 281 ? 2.168 -22.047 -40.433 1.00 20.64 284 THR A O 1
ATOM 2137 N N . SER A 1 282 ? 0.268 -21.029 -41.100 1.00 17.66 285 SER A N 1
ATOM 2138 C CA . SER A 1 282 ? 0.689 -19.700 -40.674 1.00 18.18 285 SER A CA 1
ATOM 2139 C C . SER A 1 282 ? 0.644 -19.595 -39.164 1.00 19.08 285 SER A C 1
ATOM 2140 O O . SER A 1 282 ? -0.332 -20.007 -38.538 1.00 18.66 285 SER A O 1
ATOM 2143 N N . GLY A 1 283 ? 1.702 -19.023 -38.594 1.00 15.96 286 GLY A N 1
ATOM 2144 C CA . GLY A 1 283 ? 1.755 -18.741 -37.166 1.00 16.64 286 GLY A CA 1
ATOM 2145 C C . GLY A 1 283 ? 1.065 -17.446 -36.746 1.00 19.13 286 GLY A C 1
ATOM 2146 O O . GLY A 1 283 ? 1.049 -17.100 -35.569 1.00 17.32 286 GLY A O 1
ATOM 2147 N N . PHE A 1 284 ? 0.500 -16.708 -37.699 1.00 16.12 287 PHE A N 1
ATOM 2148 C CA . PHE A 1 284 ? -0.289 -15.529 -37.352 1.00 16.26 287 PHE A CA 1
ATOM 2149 C C . PHE A 1 284 ? -1.737 -15.905 -37.102 1.00 16.56 287 PHE A C 1
ATOM 2150 O O . PHE A 1 284 ? -2.315 -16.711 -37.840 1.00 21.81 287 PHE A O 1
ATOM 2158 N N . GLN A 1 285 ? -2.336 -15.297 -36.090 1.00 15.94 288 GLN A N 1
ATOM 2159 C CA . GLN A 1 285 ? -3.738 -15.537 -35.770 1.00 17.69 288 GLN A CA 1
ATOM 2160 C C . GLN A 1 285 ? -4.453 -14.232 -35.468 1.00 21.94 288 GLN A C 1
ATOM 2161 O O . GLN A 1 285 ? -3.949 -13.386 -34.739 1.00 17.41 288 GLN A O 1
ATOM 2167 N N . GLY A 1 286 ? -5.641 -14.071 -36.029 1.00 24.47 289 GLY A N 1
ATOM 2168 C CA . GLY A 1 286 ? -6.392 -12.851 -35.841 1.00 22.59 289 GLY A CA 1
ATOM 2169 C C . GLY A 1 286 ? -7.316 -12.885 -34.646 1.00 26.44 289 GLY A C 1
ATOM 2170 O O . GLY A 1 286 ? -7.834 -13.940 -34.259 1.00 30.76 289 GLY A O 1
ATOM 2171 N N . ASP A 1 287 ? -7.517 -11.719 -34.047 1.00 25.48 290 ASP A N 1
ATOM 2172 C CA . ASP A 1 287 ? -8.469 -11.567 -32.961 1.00 28.78 290 ASP A CA 1
ATOM 2173 C C . ASP A 1 287 ? -9.447 -10.441 -33.280 1.00 31.23 290 ASP A C 1
ATOM 2174 O O . ASP A 1 287 ? -9.042 -9.307 -33.512 1.00 26.64 290 ASP A O 1
ATOM 2179 N N . ASN A 1 288 ? -10.738 -10.760 -33.295 1.00 37.38 291 ASN A N 1
ATOM 2180 C CA . ASN A 1 288 ? -11.763 -9.790 -33.671 1.00 38.04 291 ASN A CA 1
ATOM 2181 C C . ASN A 1 288 ? -12.121 -8.795 -32.572 1.00 41.89 291 ASN A C 1
ATOM 2182 O O . ASN A 1 288 ? -12.767 -7.782 -32.838 1.00 41.39 291 ASN A O 1
ATOM 2187 N N . ASN A 1 289 ? -11.704 -9.081 -31.343 1.00 38.73 292 ASN A N 1
ATOM 2188 C CA . ASN A 1 289 ? -12.098 -8.263 -30.199 1.00 42.79 292 ASN A CA 1
ATOM 2189 C C . ASN A 1 289 ? -10.938 -7.606 -29.452 1.00 40.67 292 ASN A C 1
ATOM 2190 O O . ASN A 1 289 ? -11.080 -7.225 -28.288 1.00 42.59 292 ASN A O 1
ATOM 2195 N N . SER A 1 290 ? -9.796 -7.469 -30.118 1.00 38.00 293 SER A N 1
ATOM 2196 C CA . SER A 1 290 ? -8.633 -6.852 -29.488 1.00 36.36 293 SER A CA 1
ATOM 2197 C C . SER A 1 290 ? -7.646 -6.281 -30.498 1.00 28.10 293 SER A C 1
ATOM 2198 O O . SER A 1 290 ? -7.318 -6.920 -31.498 1.00 33.97 293 SER A O 1
ATOM 2201 N N . GLU A 1 291 ? -7.161 -5.077 -30.214 1.00 24.74 294 GLU A N 1
ATOM 2202 C CA . GLU A 1 291 ? -6.163 -4.435 -31.053 1.00 25.33 294 GLU A CA 1
ATOM 2203 C C . GLU A 1 291 ? -4.741 -4.661 -30.543 1.00 21.40 294 GLU A C 1
ATOM 2204 O O . GLU A 1 291 ? -3.785 -4.145 -31.126 1.00 22.30 294 GLU A O 1
ATOM 2210 N N . LEU A 1 292 ? -4.602 -5.434 -29.468 1.00 19.73 295 LEU A N 1
ATOM 2211 C CA . LEU A 1 292 ? -3.288 -5.688 -28.889 1.00 20.32 295 LEU A CA 1
ATOM 2212 C C . LEU A 1 292 ? -2.566 -6.788 -29.653 1.00 21.07 295 LEU A C 1
ATOM 2213 O O . LEU A 1 292 ? -3.111 -7.876 -29.847 1.00 27.66 295 LEU A O 1
ATOM 2218 N N . TRP A 1 293 ? -1.347 -6.507 -30.096 1.00 16.99 296 TRP A N 1
ATOM 2219 C CA . TRP A 1 293 ? -0.521 -7.531 -30.717 1.00 14.58 296 TRP A CA 1
ATOM 2220 C C . TRP A 1 293 ? 0.146 -8.376 -29.643 1.00 14.42 296 TRP A C 1
ATOM 2221 O O . TRP A 1 293 ? 0.650 -7.846 -28.648 1.00 16.47 296 TRP A O 1
ATOM 2232 N N . ILE A 1 294 ? 0.138 -9.690 -29.838 1.00 14.41 297 ILE A N 1
ATOM 2233 C CA . ILE A 1 294 ? 0.736 -10.590 -28.859 1.00 15.98 297 ILE A CA 1
ATOM 2234 C C . ILE A 1 294 ? 1.873 -11.349 -29.516 1.00 15.02 297 ILE A C 1
ATOM 2235 O O . ILE A 1 294 ? 1.658 -12.216 -30.374 1.00 15.97 297 ILE A O 1
ATOM 2240 N N . LEU A 1 295 ? 3.092 -11.015 -29.121 1.00 13.74 298 LEU A N 1
ATOM 2241 C CA . LEU A 1 295 ? 4.251 -11.649 -29.702 1.00 12.98 298 LEU A CA 1
ATOM 2242 C C . LEU A 1 295 ? 4.614 -12.843 -28.845 1.00 14.55 298 LEU A C 1
ATOM 2243 O O . LEU A 1 295 ? 5.246 -12.700 -27.792 1.00 14.55 298 LEU A O 1
ATOM 2248 N N . GLY A 1 296 ? 4.184 -14.013 -29.297 1.00 15.45 299 GLY A N 1
ATOM 2249 C CA . GLY A 1 296 ? 4.368 -15.238 -28.550 1.00 15.42 299 GLY A CA 1
ATOM 2250 C C . GLY A 1 296 ? 5.608 -15.962 -29.011 1.00 15.69 299 GLY A C 1
ATOM 2251 O O . GLY A 1 296 ? 6.566 -15.347 -29.492 1.00 15.89 299 GLY A O 1
ATOM 2252 N N . ASP A 1 297 ? 5.597 -17.283 -28.870 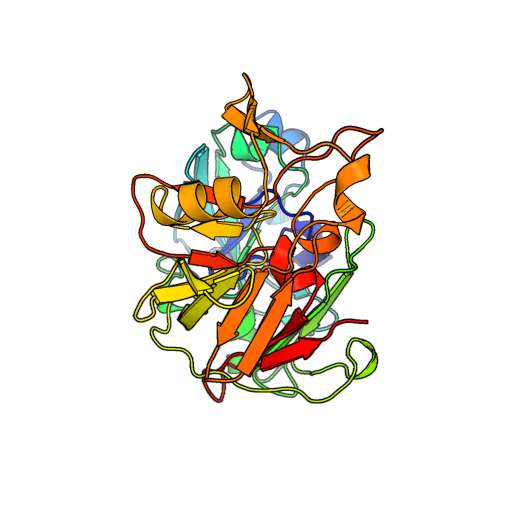1.00 16.65 300 ASP A N 1
ATOM 2253 C CA . ASP A 1 297 ? 6.789 -18.063 -29.155 1.00 17.92 300 ASP A CA 1
ATOM 2254 C C . ASP A 1 297 ? 7.279 -17.917 -30.599 1.00 19.51 300 ASP A C 1
ATOM 2255 O O . ASP A 1 297 ? 8.476 -17.992 -30.853 1.00 23.33 300 ASP A O 1
ATOM 2260 N N . VAL A 1 298 ? 6.365 -17.683 -31.540 1.00 18.00 301 VAL A N 1
ATOM 2261 C CA . VAL A 1 298 ? 6.761 -17.466 -32.933 1.00 19.65 301 VAL A CA 1
ATOM 2262 C C . VAL A 1 298 ? 7.849 -16.393 -32.990 1.00 18.95 301 VAL A C 1
ATOM 2263 O O . VAL A 1 298 ? 8.850 -16.536 -33.697 1.00 21.40 301 VAL A O 1
ATOM 2267 N N . PHE A 1 299 ? 7.653 -15.320 -32.230 1.00 16.64 302 PHE A N 1
ATOM 2268 C CA . PHE A 1 299 ? 8.604 -14.219 -32.214 1.00 14.90 302 PHE A CA 1
ATOM 2269 C C . PHE A 1 299 ? 9.791 -14.485 -31.293 1.00 16.11 302 PHE A C 1
ATOM 2270 O O . PHE A 1 299 ? 10.939 -14.275 -31.660 1.00 15.87 302 PHE A O 1
ATOM 2278 N N . ILE A 1 300 ? 9.509 -14.959 -30.084 1.00 15.83 303 ILE A N 1
ATOM 2279 C CA . ILE A 1 300 ? 10.561 -15.118 -29.093 1.00 17.47 303 ILE A CA 1
ATOM 2280 C C . ILE A 1 300 ? 11.598 -16.188 -29.473 1.00 17.72 303 ILE A C 1
ATOM 2281 O O . ILE A 1 300 ? 12.778 -16.063 -29.142 1.00 18.36 303 ILE A O 1
ATOM 2286 N N . ARG A 1 301 ? 11.172 -17.218 -30.201 1.00 18.86 304 ARG A N 1
ATOM 2287 C CA . ARG A 1 301 ? 12.112 -18.212 -30.720 1.00 19.76 304 ARG A CA 1
ATOM 2288 C C . ARG A 1 301 ? 13.194 -17.575 -31.595 1.00 21.22 304 ARG A C 1
ATOM 2289 O O . ARG A 1 301 ? 14.331 -18.050 -31.641 1.00 22.49 304 ARG A O 1
ATOM 2297 N N . GLU A 1 302 ? 12.837 -16.497 -32.285 1.00 18.03 305 GLU A N 1
ATOM 2298 C CA . GLU A 1 302 ? 13.782 -15.804 -33.158 1.00 21.28 305 GLU A CA 1
ATOM 2299 C C . GLU A 1 302 ? 14.595 -14.762 -32.410 1.00 19.09 305 GLU A C 1
ATOM 2300 O O . GLU A 1 302 ? 15.721 -14.457 -32.788 1.00 19.41 305 GLU A O 1
ATOM 2306 N N . TYR A 1 303 ? 14.030 -14.220 -31.338 1.00 16.43 306 TYR A N 1
ATOM 2307 C CA . TYR A 1 303 ? 14.690 -13.139 -30.617 1.00 15.66 306 TYR A CA 1
ATOM 2308 C C . TYR A 1 303 ? 14.779 -13.401 -29.114 1.00 16.04 306 TYR A C 1
ATOM 2309 O O . TYR A 1 303 ? 13.768 -13.375 -28.402 1.00 17.28 306 TYR A O 1
ATOM 2318 N N . TYR A 1 304 ? 15.995 -13.692 -28.659 1.00 15.11 307 TYR A N 1
ATOM 2319 C CA . TYR A 1 304 ? 16.307 -13.766 -27.231 1.00 15.14 307 TYR A CA 1
ATOM 2320 C C . TYR A 1 304 ? 15.767 -12.519 -26.561 1.00 14.39 307 TYR A C 1
ATOM 2321 O O . TYR A 1 304 ? 15.994 -11.399 -27.032 1.00 15.57 307 TYR A O 1
ATOM 2330 N N . SER A 1 305 ? 15.056 -12.698 -25.446 1.00 13.51 308 SER A N 1
ATOM 2331 C CA . SER A 1 305 ? 14.296 -11.593 -24.878 1.00 14.24 308 SER A CA 1
ATOM 2332 C C . SER A 1 305 ? 14.666 -11.338 -23.423 1.00 13.41 308 SER A C 1
ATOM 2333 O O . SER A 1 305 ? 14.646 -12.257 -22.610 1.00 14.54 308 SER A O 1
ATOM 2336 N N . VAL A 1 306 ? 14.991 -10.087 -23.122 1.00 12.18 309 VAL A N 1
ATOM 2337 C CA . VAL A 1 306 ? 15.353 -9.664 -21.774 1.00 12.17 309 VAL A CA 1
ATOM 2338 C C . VAL A 1 306 ? 14.273 -8.748 -21.213 1.00 13.51 309 VAL A C 1
ATOM 2339 O O . VAL A 1 306 ? 13.830 -7.793 -21.863 1.00 13.95 309 VAL A O 1
ATOM 2343 N N . PHE A 1 307 ? 13.845 -9.049 -19.994 1.00 10.76 310 PHE A N 1
ATOM 2344 C CA . PHE A 1 307 ? 12.757 -8.325 -19.344 1.00 12.00 310 PHE A CA 1
ATOM 2345 C C . PHE A 1 307 ? 13.345 -7.596 -18.151 1.00 12.44 310 PHE A C 1
ATOM 2346 O O . PHE A 1 307 ? 13.664 -8.214 -17.140 1.00 13.11 310 PHE A O 1
ATOM 2354 N N . ASP A 1 308 ? 13.504 -6.284 -18.276 1.00 12.15 311 ASP A N 1
ATOM 2355 C CA . ASP A 1 308 ? 14.267 -5.499 -17.309 1.00 14.29 311 ASP A CA 1
ATOM 2356 C C . ASP A 1 308 ? 13.333 -4.631 -16.481 1.00 13.93 311 ASP A C 1
ATOM 2357 O O . ASP A 1 308 ? 12.783 -3.642 -16.971 1.00 14.42 311 ASP A O 1
ATOM 2362 N N . ARG A 1 309 ? 13.136 -5.011 -15.218 1.00 12.17 312 ARG A N 1
ATOM 2363 C CA . ARG A 1 309 ? 12.282 -4.251 -14.319 1.00 13.23 312 ARG A CA 1
ATOM 2364 C C . ARG A 1 309 ? 12.949 -2.989 -13.750 1.00 16.66 312 ARG A C 1
ATOM 2365 O O . ARG A 1 309 ? 12.268 -2.014 -13.443 1.00 17.75 312 ARG A O 1
ATOM 2373 N N . ALA A 1 310 ? 14.270 -3.016 -13.585 1.00 14.65 313 ALA A N 1
ATOM 2374 C CA . ALA A 1 310 ? 14.955 -1.864 -13.010 1.00 18.34 313 ALA A CA 1
ATOM 2375 C C . ALA A 1 310 ? 14.793 -0.658 -13.913 1.00 18.03 313 ALA A C 1
ATOM 2376 O O . ALA A 1 310 ? 14.592 0.471 -13.445 1.00 19.03 313 ALA A O 1
ATOM 2378 N N . ASN A 1 311 ? 14.856 -0.914 -15.217 1.00 17.50 314 ASN A N 1
ATOM 2379 C CA . ASN A 1 311 ? 14.797 0.134 -16.217 1.00 17.14 314 ASN A CA 1
ATOM 2380 C C . ASN A 1 311 ? 13.545 0.073 -17.088 1.00 20.24 314 ASN A C 1
ATOM 2381 O O . ASN A 1 311 ? 13.464 0.776 -18.089 1.00 20.65 314 ASN A O 1
ATOM 2386 N N . ASN A 1 312 ? 12.575 -0.759 -16.702 1.00 15.01 315 ASN A N 1
ATOM 2387 C CA . ASN A 1 312 ? 11.302 -0.872 -17.444 1.00 14.74 315 ASN A CA 1
ATOM 2388 C C . ASN A 1 312 ? 11.470 -0.865 -18.942 1.00 15.09 315 ASN A C 1
ATOM 2389 O O . ASN A 1 312 ? 10.986 0.025 -19.644 1.00 15.74 315 ASN A O 1
ATOM 2394 N N . ARG A 1 313 ? 12.146 -1.893 -19.422 1.00 13.29 316 ARG A N 1
ATOM 2395 C CA . ARG A 1 313 ? 12.439 -2.010 -20.831 1.00 11.76 316 ARG A CA 1
ATOM 2396 C C . ARG A 1 313 ? 12.597 -3.472 -21.184 1.00 14.56 316 ARG A C 1
ATOM 2397 O O . ARG A 1 313 ? 12.834 -4.328 -20.307 1.00 13.38 316 ARG A O 1
ATOM 2405 N N . VAL A 1 314 ? 12.428 -3.749 -22.469 1.00 13.86 317 VAL A N 1
ATOM 2406 C CA A VAL A 1 314 ? 12.622 -5.072 -23.032 0.58 11.69 317 VAL A CA 1
ATOM 2407 C CA B VAL A 1 314 ? 12.679 -5.085 -22.980 0.42 11.74 317 VAL A CA 1
ATOM 2408 C C . VAL A 1 314 ? 13.851 -5.047 -23.937 1.00 16.01 317 VAL A C 1
ATOM 2409 O O . VAL A 1 314 ? 14.023 -4.102 -24.708 1.00 17.36 317 VAL A O 1
ATOM 2416 N N . GLY A 1 315 ? 14.688 -6.066 -23.845 1.00 14.01 318 GLY A N 1
ATOM 2417 C CA . GLY A 1 315 ? 15.863 -6.158 -24.692 1.00 14.69 318 GLY A CA 1
ATOM 2418 C C . GLY A 1 315 ? 15.691 -7.283 -25.677 1.00 16.15 318 GLY A C 1
ATOM 2419 O O . GLY A 1 315 ? 15.200 -8.350 -25.328 1.00 14.79 318 GLY A O 1
ATOM 2420 N N . LEU A 1 316 ? 16.068 -7.040 -26.931 1.00 14.86 319 LEU A N 1
ATOM 2421 C CA . LEU A 1 316 ? 15.946 -8.058 -27.964 1.00 15.26 319 LEU A CA 1
ATOM 2422 C C . LEU A 1 316 ? 17.273 -8.250 -28.690 1.00 18.19 319 LEU A C 1
ATOM 2423 O O . LEU A 1 316 ? 17.964 -7.280 -28.992 1.00 21.27 319 LEU A O 1
ATOM 2428 N N . ALA A 1 317 ? 17.618 -9.508 -28.947 1.00 16.41 320 ALA A N 1
ATOM 2429 C CA . ALA A 1 317 ? 18.780 -9.849 -29.774 1.00 19.51 320 ALA A CA 1
ATOM 2430 C C . ALA A 1 317 ? 18.483 -11.108 -30.577 1.00 18.63 320 ALA A C 1
ATOM 2431 O O . ALA A 1 317 ? 17.659 -11.933 -30.176 1.00 18.48 320 ALA A O 1
ATOM 2433 N N . LYS A 1 318 ? 19.139 -11.259 -31.723 1.00 20.10 321 LYS A N 1
ATOM 2434 C CA . LYS A 1 318 ? 18.929 -12.445 -32.542 1.00 20.11 321 LYS A CA 1
ATOM 2435 C C . LYS A 1 318 ? 19.358 -13.700 -31.788 1.00 20.64 321 LYS A C 1
ATOM 2436 O O . LYS A 1 318 ? 20.507 -13.814 -31.345 1.00 22.05 321 LYS A O 1
ATOM 2442 N N . ALA A 1 319 ? 18.430 -14.641 -31.632 1.00 19.40 322 ALA A N 1
ATOM 2443 C CA . ALA A 1 319 ? 18.709 -15.868 -30.894 1.00 20.88 322 ALA A CA 1
ATOM 2444 C C . ALA A 1 319 ? 19.630 -16.796 -31.681 1.00 25.16 322 ALA A C 1
ATOM 2445 O O . ALA A 1 319 ? 19.585 -16.825 -32.915 1.00 28.03 322 ALA A O 1
ATOM 2447 N N . ILE A 1 320 ? 20.452 -17.560 -30.967 1.00 28.35 323 ILE A N 1
ATOM 2448 C CA . ILE A 1 320 ? 21.223 -18.626 -31.597 1.00 34.63 323 ILE A CA 1
ATOM 2449 C C . ILE A 1 320 ? 20.272 -19.691 -32.125 1.00 38.72 323 ILE A C 1
ATOM 2450 O O . ILE A 1 320 ? 19.101 -19.726 -31.743 1.00 41.05 323 ILE A O 1
#

Organism: Camelus dromedarius (NCBI:txid9838)

B-factor: mean 24.36, std 11.67, range [8.72, 81.64]

InterPro domains:
  IPR001461 Aspartic peptidase A1 [PR00792] (80-100)
  IPR001461 Aspartic peptidase A1 [PR00792] (222-235)
  IPR001461 Aspartic peptidase A1 [PR00792] (271-282)
  IPR001461 Aspartic peptidase A1 [PR00792] (354-369)
  IPR001461 Aspartic peptidase A1 [PTHR47966] (12-379)
  IPR001969 Aspartic peptidase, active site [PS00141] (89-100)
  IPR001969 Aspartic peptidase, active site [PS00141] (271-282)
  IPR012848 Aspartic peptidase, N-terminal [PF07966] (21-46)
  IPR021109 Aspartic peptidase domain superfamily [G3DSA:2.40.70.10] (62-378)
  IPR021109 Aspartic peptidase domain superfamily [G3DSA:2.40.70.10] (73-231)
  IPR021109 Aspartic peptidase domain superfamily [SSF50630] (4-380)
  IPR033121 Peptidase family A1 domain [PF00026] (73-380)
  IPR033121 Peptidase family A1 domain [PS51767] (74-378)
  IPR034162 Pepsin catalytic domain [cd05478] (64-379)

Solvent-accessible surface area: 13994 Å² total; per-residue (Å²): 126,17,87,2,72,8,55,18,130,0,77,0,9,59,93,90,33,65,1,32,0,0,10,8,0,17,30,2,12,2,1,0,1,0,32,93,2,115,52,122,32,0,114,121,45,95,60,1,12,13,165,141,9,81,55,30,144,98,34,59,72,95,6,62,28,142,49,90,87,17,22,0,85,11,41,0,0,81,3,32,0,38,2,43,150,28,86,0,36,85,0,5,2,0,0,0,58,73,12,64,33,112,23,6,85,167,18,135,5,9,0,2,2,1,4,1,7,60,73,52,22,31,127,105,10,55,4,2,4,15,16,0,23,101,115,159,66,16,100,120,54,4,1,0,0,20,6,34,94,140,45,113,11,56,78,9,30,16,0,38,31,44,90,75,37,41,73,71,75,26,56,64,5,85,18,74,83,90,59,72,0,19,0,49,1,51,22,0,36,2,118,73,92,68,19,2,4,106,82,27,25,62,0,5,0,6,0,0,1,25,34,0,24,0,5,29,74,26,4,90,119,0,3,104,39,3,55,4,88,107,33,246,189,46,96,30,34,13,103,26,58,72,31,236,96,26,22,54,0,31,1,49,1,85,53,124,98,12,60,0,43,15,85,20,1,14,63,137,94,179,55,98,1,21,15,9,8,86,31,33,131,142,46,134,42,2,18,0,0,4,15,0,0,65,23,16,1,0,0,0,2,37,66,86,46,64,0,0,1,3,123,3,102

Radius of gyration: 19.87 Å; Cα contacts (8 Å, |Δi|>4): 844; chains: 1; bounding box: 39×41×60 Å

CATH classification: 2.40.70.10 (+1 more: 2.40.70.10)

Nearest PDB structures (foldseek):
  4aa9-assembly1_A  TM=1.003E+00  e=3.033E-70  Camelus dromedarius
  8cik-assembly1_A  TM=9.746E-01  e=8.562E-58  Cervus canadensis sibiricus
  4aa8-assembly1_A  TM=9.681E-01  e=1.675E-56  Bos taurus
  3cms-assembly1_A  TM=9.745E-01  e=4.100E-55  Bos taurus
  4cms-assembly1_A  TM=9.697E-01  e=4.565E-53  Bos taurus

GO terms:
  GO:0004190 aspartic-type endopeptidase activity (F, IDA)
  GO:0030163 protein catabolic process (P, IDA)

Sequence (313 aa):
YLDSQYFGKIYIGTPPQEFTVVVFDTGSSDLWVPSIYCKSNVCKNHHRFDPRKSSTFRNLGKPLSIHYGTGSMEGFLGYDTVTVSNIVDPNQTVGLSTEQPGEVFTYSEFDGILGLAYPSLASEYSVPVFDNMMDRHLVARDLFSVYMDRNGQGSMLTLGAIDPSYYTGSLHWVPVTLQQYWQFTVDSVTINGVAVACCVGGCQAILDTGTSVLFGPSSSDILKIQMAIGATENRYGEFDVNCGNLRSMPTVVFEINGRDYPLSPSAYTSKDQGFCCTSGFQGDNNSELWILGDVFIREYYSVFDRANNRVVGLAKAI

Secondary structure (DSSP, 8-state):
------EEEEEETTTTEEEEEEEETT---EEEEBTT--SHHHHTS--B-GGG-TT-EEEEEEEEEEETTEEEEEEEEEEEEEETTEEEEEEEEEEEEE--SHHHHS---SEEEE-S-GGGSPTT---HHHHHHHTT-SSSSEEEEE--SSSS--EEEET---GGGEEEEEEEEE-SSBTTBEEEE-EEEETTEEEESTT-EEEEE-TT-SSEEEEHHHHHHHHHHTT-EE-TTS-EEE-GGGGGGPPPEEEEETTEEEEE-HHHHEEEETTEEEESEEEETT---EEE-HHHHTTEEEEEETTTTEEEEEEE-

Foldseek 3Di:
DQAFLQWDWKFWAVVTDIFIAHEKLQAFFAEFAAPLADDPLLVPGGHHYVVPGPQKAFPPAKDKAADPFKIFIFGWIFTWMGDQNFIQGRAIYTYTNYIDGVVSVPDPGRIYQYDAACVRPDPPHGHRLRSCVVVVRAQASKWWDAAALPDRDDDIGGRDDDPVFFDDDKDKFAQDDRGRLKGKWQAKDKPPDGQACDRIAMEGEIASDQFKEAAAVSLVSVCVQQPWDADPVRFTWDQPVCQVVGIWIWTHGPRDTQTQRSPLQWDADPRTITGRYDHDNPDHYIYRYNSRCNQWIWMQHPVRRIIITGGTD